Protein AF-0000000080186147 (afdb_homodimer)

Secondary structure (DSSP, 8-state):
--HHHHHHHHHHHHHHHHHHHHHHHHH-HHHHHHHHT--HHHHHHHHH--HHHHHHHH--SS-SEEE-S-SHHHHHHHHHHHHHHHHHHHHHHHHHHHS------/--HHHHHHHHHHHHHHHHHHHHHHHHH-HHHHHHHHT--HHHHHHHHH--HHHHHHHH--SS-SEEE---SHHHHHHHHHHHHHHHHHHHHHHHHHHHS------

Organism: NCBI:txid1233

Sequence (210 aa):
MKSNELATEIKELNLTYLMLAQQMVMADKDTAIFRLGISKDVADVLEVLTPGQILKLSNSNMMLCRIRFDDNLVFGLLVNYSKGKAMVQSHAAILMAGQPAEEISMKSNELATEIKELNLTYLMLAQQMVMADKDTAIFRLGISKDVADVLEVLTPGQILKLSNSNMMLCRIRFDDNLVFGLLVNYSKGKAMVQSHAAILMAGQPAEEIS

Structure (mmCIF, N/CA/C/O backbone):
data_AF-0000000080186147-model_v1
#
loop_
_entity.id
_entity.type
_entity.pdbx_description
1 polymer 'Flagellar transcriptional regulator FlhD'
#
loop_
_atom_site.group_PDB
_atom_site.id
_atom_site.type_symbol
_atom_site.label_atom_id
_atom_site.label_alt_id
_atom_site.label_comp_id
_atom_site.label_asym_id
_atom_site.label_entity_id
_atom_site.label_seq_id
_atom_site.pdbx_PDB_ins_code
_atom_site.Cartn_x
_atom_site.Cartn_y
_atom_site.Cartn_z
_atom_site.occupancy
_atom_site.B_iso_or_equiv
_atom_site.auth_seq_id
_atom_site.auth_comp_id
_atom_site.auth_asym_id
_atom_site.auth_atom_id
_atom_site.pdbx_PDB_model_num
ATOM 1 N N . MET A 1 1 ? -15.234 15.961 -3.049 1 41.91 1 MET A N 1
ATOM 2 C CA . MET A 1 1 ? -14.945 14.57 -3.387 1 41.91 1 MET A CA 1
ATOM 3 C C . MET A 1 1 ? -15.922 13.633 -2.697 1 41.91 1 MET A C 1
ATOM 5 O O . MET A 1 1 ? -16.078 13.672 -1.475 1 41.91 1 MET A O 1
ATOM 9 N N . LYS A 1 2 ? -17.094 13.188 -3.273 1 59.97 2 LYS A N 1
ATOM 10 C CA . LYS A 1 2 ? -18.156 12.359 -2.703 1 59.97 2 LYS A CA 1
ATOM 11 C C . LYS A 1 2 ? -17.641 10.961 -2.375 1 59.97 2 LYS A C 1
ATOM 13 O O . LYS A 1 2 ? -16.641 10.508 -2.947 1 59.97 2 LYS A O 1
ATOM 18 N N . SER A 1 3 ? -18 10.328 -1.308 1 62.34 3 SER A N 1
ATOM 19 C CA . SER A 1 3 ? -17.688 9.008 -0.774 1 62.34 3 SER A CA 1
ATOM 20 C C . SER A 1 3 ? -17.547 7.984 -1.892 1 62.34 3 SER A C 1
ATOM 22 O O . SER A 1 3 ? -16.625 7.16 -1.865 1 62.34 3 SER A O 1
ATOM 24 N N . ASN A 1 4 ? -18.344 8.109 -2.873 1 72.38 4 ASN A N 1
ATOM 25 C CA . ASN A 1 4 ? -18.328 7.141 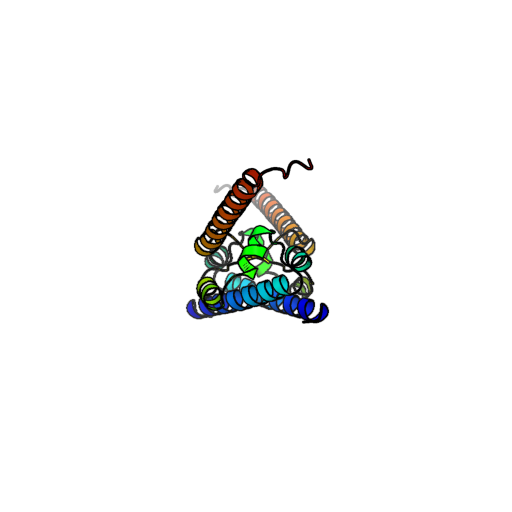-3.963 1 72.38 4 ASN A CA 1
ATOM 26 C C . ASN A 1 4 ? -17.109 7.32 -4.859 1 72.38 4 ASN A C 1
ATOM 28 O O . ASN A 1 4 ? -16.578 6.348 -5.402 1 72.38 4 ASN A O 1
ATOM 32 N N . GLU A 1 5 ? -16.75 8.484 -4.906 1 83.94 5 GLU A N 1
ATOM 33 C CA . GLU A 1 5 ? -15.586 8.766 -5.746 1 83.94 5 GLU A CA 1
ATOM 34 C C . GLU A 1 5 ? -14.305 8.219 -5.117 1 83.94 5 GLU A C 1
ATOM 36 O O . GLU A 1 5 ? -13.453 7.664 -5.816 1 83.94 5 GLU A O 1
ATOM 41 N N . LEU A 1 6 ? -14.297 8.234 -3.854 1 86.62 6 LEU A N 1
ATOM 42 C CA . LEU A 1 6 ? -13.125 7.75 -3.143 1 86.62 6 LEU A CA 1
ATOM 43 C C . LEU A 1 6 ? -13.023 6.23 -3.227 1 86.62 6 LEU A C 1
ATOM 45 O O . LEU A 1 6 ? -11.93 5.684 -3.396 1 86.62 6 LEU A O 1
ATOM 49 N N . ALA A 1 7 ? -14.227 5.684 -3.148 1 88.62 7 ALA A N 1
ATOM 50 C CA . ALA A 1 7 ? -14.258 4.227 -3.258 1 88.62 7 ALA A CA 1
ATOM 51 C C . ALA A 1 7 ? -13.734 3.766 -4.617 1 88.62 7 ALA A C 1
ATOM 53 O O . ALA A 1 7 ? -12.984 2.793 -4.703 1 88.62 7 ALA A O 1
ATOM 54 N N . THR A 1 8 ? -14.133 4.484 -5.605 1 93.69 8 THR A N 1
ATOM 55 C CA . THR A 1 8 ? -13.703 4.148 -6.957 1 93.69 8 THR A CA 1
ATOM 56 C C . THR A 1 8 ? -12.203 4.359 -7.121 1 93.69 8 THR A C 1
ATOM 58 O O . THR A 1 8 ? -11.523 3.562 -7.773 1 93.69 8 THR A O 1
ATOM 61 N N . GLU A 1 9 ? -11.727 5.391 -6.559 1 95.25 9 GLU A N 1
ATOM 62 C CA . GLU A 1 9 ? -10.297 5.676 -6.633 1 95.25 9 GLU A CA 1
ATOM 63 C C . GLU A 1 9 ? -9.484 4.605 -5.91 1 95.25 9 GLU A C 1
ATOM 65 O O . GLU A 1 9 ? -8.406 4.223 -6.371 1 95.25 9 GLU A O 1
ATOM 70 N N . ILE A 1 10 ? -10.031 4.121 -4.844 1 95.5 10 ILE A N 1
ATOM 71 C CA . ILE A 1 10 ? -9.359 3.064 -4.094 1 95.5 10 ILE A CA 1
ATOM 72 C C . ILE A 1 10 ? -9.32 1.786 -4.93 1 95.5 10 ILE A C 1
ATOM 74 O O . ILE A 1 10 ? -8.281 1.136 -5.031 1 95.5 10 ILE A O 1
ATOM 78 N N . LYS A 1 11 ? -10.422 1.534 -5.535 1 95 11 LYS A N 1
ATOM 79 C CA . LYS A 1 11 ? -10.508 0.343 -6.375 1 95 11 LYS A CA 1
ATOM 80 C C . LYS A 1 11 ? -9.5 0.397 -7.512 1 95 11 LYS A C 1
ATOM 82 O O . LYS A 1 11 ? -8.859 -0.608 -7.828 1 95 11 LYS A O 1
ATOM 87 N N . GLU A 1 12 ? -9.398 1.518 -8.109 1 96.5 12 GLU A N 1
ATOM 88 C CA . GLU A 1 12 ? -8.461 1.707 -9.219 1 96.5 12 GLU A CA 1
ATOM 89 C C . GLU A 1 12 ? -7.016 1.586 -8.742 1 96.5 12 GLU A C 1
ATOM 91 O O . GLU A 1 12 ? -6.176 1.002 -9.438 1 96.5 12 GLU A O 1
ATOM 96 N N . LEU A 1 13 ? -6.797 2.141 -7.637 1 96.19 13 LEU A N 1
ATOM 97 C CA . LEU A 1 13 ? -5.461 2.047 -7.059 1 96.19 13 LEU A CA 1
ATOM 98 C C . LEU A 1 13 ? -5.129 0.605 -6.688 1 96.19 13 LEU A C 1
ATOM 100 O O . LEU A 1 13 ? -4.016 0.137 -6.938 1 96.19 13 LEU A O 1
ATOM 104 N N . ASN A 1 14 ? -6.086 -0.06 -6.078 1 94.62 14 ASN A N 1
ATOM 105 C CA . ASN A 1 14 ? -5.914 -1.475 -5.766 1 94.62 14 ASN A CA 1
ATOM 106 C C . ASN A 1 14 ? -5.574 -2.285 -7.012 1 94.62 14 ASN A C 1
ATOM 108 O O . ASN A 1 14 ? -4.66 -3.113 -6.988 1 94.62 14 ASN A O 1
ATOM 112 N N . LEU A 1 15 ? -6.281 -2.008 -8.07 1 96.06 15 LEU A N 1
ATOM 113 C CA . LEU A 1 15 ? -6.074 -2.729 -9.32 1 96.06 15 LEU A CA 1
ATOM 114 C C . LEU A 1 15 ? -4.68 -2.463 -9.875 1 96.06 15 LEU A C 1
ATOM 116 O O . LEU A 1 15 ? -3.959 -3.4 -10.234 1 96.06 15 LEU A O 1
ATOM 120 N N . THR A 1 16 ? -4.309 -1.218 -9.953 1 96.62 16 THR A N 1
ATOM 121 C CA . THR A 1 16 ? -3 -0.832 -10.469 1 96.62 16 THR A CA 1
ATOM 122 C C . THR A 1 16 ? -1.882 -1.47 -9.648 1 96.62 16 THR A C 1
ATOM 124 O O . THR A 1 16 ? -0.882 -1.928 -10.203 1 96.62 16 THR A O 1
ATOM 127 N N . TYR A 1 17 ? -2.045 -1.499 -8.359 1 95.56 17 TYR A N 1
ATOM 128 C CA . TYR A 1 17 ? -1.051 -2.092 -7.477 1 95.56 17 TYR A CA 1
ATOM 129 C C . TYR A 1 17 ? -0.894 -3.582 -7.75 1 95.56 17 TYR A C 1
ATOM 131 O O . TYR A 1 17 ? 0.226 -4.078 -7.898 1 95.56 17 TYR A O 1
ATOM 139 N N . LEU A 1 18 ? -2.023 -4.254 -7.812 1 95.62 18 LEU A N 1
ATOM 140 C CA . LEU A 1 18 ? -1.993 -5.699 -8 1 95.62 18 LEU A CA 1
ATOM 141 C C . LEU A 1 18 ? -1.39 -6.059 -9.359 1 95.62 18 LEU A C 1
ATOM 143 O O . LEU A 1 18 ? -0.61 -7.008 -9.461 1 95.62 18 LEU A O 1
ATOM 147 N N . MET A 1 19 ? -1.709 -5.305 -10.367 1 96.56 19 MET A N 1
ATOM 148 C CA . MET A 1 19 ? -1.167 -5.547 -11.703 1 96.56 19 MET A CA 1
ATOM 149 C C . MET A 1 19 ? 0.342 -5.32 -11.727 1 96.56 19 MET A C 1
ATOM 151 O O . MET A 1 19 ? 1.086 -6.137 -12.281 1 96.56 19 MET A O 1
ATOM 155 N N . LEU A 1 20 ? 0.748 -4.316 -11.156 1 96.44 20 LEU A N 1
ATOM 156 C CA . LEU A 1 20 ? 2.174 -4.016 -11.094 1 96.44 20 LEU A CA 1
ATOM 157 C C . LEU A 1 20 ? 2.922 -5.078 -10.305 1 96.44 20 LEU A C 1
ATOM 159 O O . LEU A 1 20 ? 3.982 -5.547 -10.727 1 96.44 20 LEU A O 1
ATOM 163 N N . ALA A 1 21 ? 2.348 -5.379 -9.148 1 96.12 21 ALA A N 1
ATOM 164 C CA . ALA A 1 21 ? 2.98 -6.371 -8.281 1 96.12 21 ALA A CA 1
ATOM 165 C C . ALA A 1 21 ? 3.15 -7.703 -9.008 1 96.12 21 ALA A C 1
ATOM 167 O O . ALA A 1 21 ? 4.215 -8.32 -8.938 1 96.12 21 ALA A O 1
ATOM 168 N N . GLN A 1 22 ? 2.098 -8.039 -9.625 1 96.19 22 GLN A N 1
ATOM 169 C CA . GLN A 1 22 ? 2.182 -9.297 -10.359 1 96.19 22 GLN A CA 1
ATOM 170 C C . GLN A 1 22 ? 3.23 -9.219 -11.469 1 96.19 22 GLN A C 1
ATOM 172 O O . GLN A 1 22 ? 4.016 -10.148 -11.656 1 96.19 22 GLN A O 1
ATOM 177 N N . GLN A 1 23 ? 3.182 -8.188 -12.203 1 96.12 23 GLN A N 1
ATOM 178 C CA . GLN A 1 23 ? 4.168 -7.988 -13.266 1 96.12 23 GLN A CA 1
ATOM 179 C C . GLN A 1 23 ? 5.59 -8.07 -12.711 1 96.12 23 GLN A C 1
ATOM 181 O O . GLN A 1 23 ? 6.469 -8.664 -13.328 1 96.12 23 GLN A O 1
ATOM 186 N N . MET A 1 24 ? 5.777 -7.48 -11.625 1 95.94 24 MET A N 1
ATOM 187 C CA . MET A 1 24 ? 7.098 -7.473 -11 1 95.94 24 MET A CA 1
ATOM 188 C C . MET A 1 24 ? 7.508 -8.883 -10.578 1 95.94 24 MET A C 1
ATOM 190 O O . MET A 1 24 ? 8.656 -9.281 -10.773 1 95.94 24 MET A O 1
ATOM 194 N N . VAL A 1 25 ? 6.551 -9.539 -10.008 1 96.69 25 VAL A N 1
ATOM 195 C CA . VAL A 1 25 ? 6.82 -10.898 -9.539 1 96.69 25 VAL A CA 1
ATOM 196 C C . VAL A 1 25 ? 7.145 -11.797 -10.727 1 96.69 25 VAL A C 1
ATOM 198 O O . VAL A 1 25 ? 8.07 -12.609 -10.664 1 96.69 25 VAL A O 1
ATOM 201 N N . MET A 1 26 ? 6.441 -11.641 -11.781 1 95.62 26 MET A N 1
ATOM 202 C CA . MET A 1 26 ? 6.645 -12.453 -12.977 1 95.62 26 MET A CA 1
ATOM 203 C C . MET A 1 26 ? 7.988 -12.133 -13.633 1 95.62 26 MET A C 1
ATOM 205 O O . MET A 1 26 ? 8.625 -13.016 -14.203 1 95.62 26 MET A O 1
ATOM 209 N N . ALA A 1 27 ? 8.367 -10.945 -13.539 1 95.19 27 ALA A N 1
ATOM 210 C CA . ALA A 1 27 ? 9.625 -10.523 -14.164 1 95.19 27 ALA A CA 1
ATOM 211 C C . ALA A 1 27 ? 10.82 -10.969 -13.336 1 95.19 27 ALA A C 1
ATOM 213 O O . ALA A 1 27 ? 11.781 -11.523 -13.867 1 95.19 27 ALA A O 1
ATOM 214 N N . ASP A 1 28 ? 10.805 -10.688 -12.109 1 96.19 28 ASP A N 1
ATOM 215 C CA . ASP A 1 28 ? 11.859 -11.031 -11.156 1 96.19 28 ASP A CA 1
ATOM 216 C C . ASP A 1 28 ? 11.312 -11.125 -9.734 1 96.19 28 ASP A C 1
ATOM 218 O O . ASP A 1 28 ? 11.242 -10.125 -9.023 1 96.19 28 ASP A O 1
ATOM 222 N N . LYS A 1 29 ? 11.102 -12.258 -9.336 1 96.38 29 LYS A N 1
ATOM 223 C CA . LYS A 1 29 ? 10.406 -12.516 -8.07 1 96.38 29 LYS A CA 1
ATOM 224 C C . LYS A 1 29 ? 11.203 -11.977 -6.887 1 96.38 29 LYS A C 1
ATOM 226 O O . LYS A 1 29 ? 10.641 -11.352 -5.984 1 96.38 29 LYS A O 1
ATOM 231 N N . ASP A 1 30 ? 12.5 -12.195 -6.906 1 96.38 30 ASP A N 1
ATOM 232 C CA . ASP A 1 30 ? 13.336 -11.75 -5.797 1 96.38 30 ASP A CA 1
ATOM 233 C C . ASP A 1 30 ? 13.328 -10.227 -5.676 1 96.38 30 ASP A C 1
ATOM 235 O O . ASP A 1 30 ? 13.195 -9.688 -4.574 1 96.38 30 ASP A O 1
ATOM 239 N N . THR A 1 31 ? 13.375 -9.594 -6.746 1 94.75 31 THR A N 1
ATOM 240 C CA . THR A 1 31 ? 13.344 -8.141 -6.758 1 94.75 31 THR A CA 1
ATOM 241 C C . THR A 1 31 ? 11.977 -7.629 -6.316 1 94.75 31 THR A C 1
ATOM 243 O O . THR A 1 31 ? 11.883 -6.641 -5.586 1 94.75 31 THR A O 1
ATOM 246 N N . ALA A 1 32 ? 10.977 -8.305 -6.773 1 95.94 32 ALA A N 1
ATOM 247 C CA . ALA A 1 32 ? 9.625 -7.914 -6.395 1 95.94 32 ALA A CA 1
ATOM 248 C C . ALA A 1 32 ? 9.422 -8.008 -4.883 1 95.94 32 ALA A C 1
ATOM 250 O O . ALA A 1 32 ? 8.883 -7.09 -4.266 1 95.94 32 ALA A O 1
ATOM 251 N N . ILE A 1 33 ? 9.914 -9.031 -4.293 1 95.44 33 ILE A N 1
ATOM 252 C CA . ILE A 1 33 ? 9.781 -9.273 -2.861 1 95.44 33 ILE A CA 1
ATOM 253 C C . ILE A 1 33 ? 10.469 -8.148 -2.088 1 95.44 33 ILE A C 1
ATOM 255 O O . ILE A 1 33 ? 9.914 -7.621 -1.121 1 95.44 33 ILE A O 1
ATOM 259 N N . PHE A 1 34 ? 11.547 -7.766 -2.535 1 93.06 34 PHE A N 1
ATOM 260 C CA . PHE A 1 34 ? 12.328 -6.73 -1.87 1 93.06 34 PHE A CA 1
ATOM 261 C C . PHE A 1 34 ? 11.688 -5.363 -2.055 1 93.06 34 PHE A C 1
ATOM 263 O O . PHE A 1 34 ? 11.477 -4.633 -1.084 1 93.06 34 PHE A O 1
ATOM 270 N N . ARG A 1 35 ? 11.281 -4.98 -3.277 1 93.62 35 ARG A N 1
ATOM 271 C CA . ARG A 1 35 ? 10.797 -3.639 -3.58 1 93.62 35 ARG A CA 1
ATOM 272 C C . ARG A 1 35 ? 9.359 -3.455 -3.096 1 93.62 35 ARG A C 1
ATOM 274 O O . ARG A 1 35 ? 8.977 -2.359 -2.684 1 93.62 35 ARG A O 1
ATOM 281 N N . LEU A 1 36 ? 8.625 -4.508 -3.143 1 93.88 36 LEU A N 1
ATOM 282 C CA . LEU A 1 36 ? 7.23 -4.438 -2.713 1 93.88 36 LEU A CA 1
ATOM 283 C C . LEU A 1 36 ? 7.113 -4.684 -1.212 1 93.88 36 LEU A C 1
ATOM 285 O O . LEU A 1 36 ? 6.082 -4.375 -0.608 1 93.88 36 LEU A O 1
ATOM 289 N N . GLY A 1 37 ? 8.133 -5.281 -0.646 1 91.12 37 GLY A N 1
ATOM 290 C CA . GLY A 1 37 ? 8.109 -5.594 0.774 1 91.12 37 GLY A CA 1
ATOM 291 C C . GLY A 1 37 ? 7.176 -6.738 1.118 1 91.12 37 GLY A C 1
ATOM 292 O O . GLY A 1 37 ? 6.457 -6.684 2.119 1 91.12 37 GLY A O 1
ATOM 293 N N . ILE A 1 38 ? 7.059 -7.676 0.293 1 92.12 38 ILE A N 1
ATOM 294 C CA . ILE A 1 38 ? 6.133 -8.789 0.499 1 92.12 38 ILE A CA 1
ATOM 295 C C . ILE A 1 38 ? 6.918 -10.062 0.809 1 92.12 38 ILE A C 1
ATOM 297 O O . ILE A 1 38 ? 8.117 -10.133 0.544 1 92.12 38 ILE A O 1
ATOM 301 N N . SER A 1 39 ? 6.215 -10.953 1.361 1 90.44 39 SER A N 1
ATOM 302 C CA . SER A 1 39 ? 6.828 -12.25 1.65 1 90.44 39 SER A CA 1
ATOM 303 C C . SER A 1 39 ? 6.848 -13.141 0.415 1 90.44 39 SER A C 1
ATOM 305 O O . SER A 1 39 ? 6.176 -12.844 -0.579 1 90.44 39 SER A O 1
ATOM 307 N N . LYS A 1 40 ? 7.598 -14.273 0.543 1 92.88 40 LYS A N 1
ATOM 308 C CA . LYS A 1 40 ? 7.633 -15.25 -0.541 1 92.88 40 LYS A CA 1
ATOM 309 C C . LYS A 1 40 ? 6.254 -15.852 -0.782 1 92.88 40 LYS A C 1
ATOM 311 O O . LYS A 1 40 ? 5.863 -16.078 -1.928 1 92.88 40 LYS A O 1
ATOM 316 N N . ASP A 1 41 ? 5.52 -16.047 0.222 1 89.25 41 ASP A N 1
ATOM 317 C CA . ASP A 1 41 ? 4.184 -16.625 0.112 1 89.25 41 ASP A CA 1
ATOM 318 C C . ASP A 1 41 ? 3.244 -15.695 -0.653 1 89.25 41 ASP A C 1
ATOM 320 O O . ASP A 1 41 ? 2.475 -16.141 -1.504 1 89.25 41 ASP A O 1
ATOM 324 N N . VAL A 1 42 ? 3.371 -14.5 -0.366 1 92 42 VAL A N 1
ATOM 325 C CA . VAL A 1 42 ? 2.535 -13.516 -1.043 1 92 42 VAL A CA 1
ATOM 326 C C . VAL A 1 42 ? 2.93 -13.43 -2.516 1 92 42 VAL A C 1
ATOM 328 O O . VAL A 1 42 ? 2.066 -13.344 -3.393 1 92 42 VAL A O 1
ATOM 331 N N . ALA A 1 43 ? 4.195 -13.43 -2.725 1 94.44 43 ALA A N 1
ATOM 332 C CA . ALA A 1 43 ? 4.684 -13.391 -4.102 1 94.44 43 ALA A CA 1
ATOM 333 C C . ALA A 1 43 ? 4.176 -14.586 -4.898 1 94.44 43 ALA A C 1
ATOM 335 O O . ALA A 1 43 ? 3.787 -14.445 -6.059 1 94.44 43 ALA A O 1
ATOM 336 N N . ASP A 1 44 ? 4.18 -15.75 -4.262 1 93.44 44 ASP A N 1
ATOM 337 C CA . ASP A 1 44 ? 3.703 -16.969 -4.914 1 93.44 44 ASP A CA 1
ATOM 338 C C . ASP A 1 44 ? 2.225 -16.844 -5.277 1 93.44 44 ASP A C 1
ATOM 340 O O . ASP A 1 44 ? 1.809 -17.281 -6.352 1 93.44 44 ASP A O 1
ATOM 344 N N . VAL A 1 45 ? 1.5 -16.297 -4.434 1 92.12 45 VAL A N 1
ATOM 345 C CA . VAL A 1 45 ? 0.072 -16.109 -4.668 1 92.12 45 VAL A CA 1
ATOM 346 C C . VAL A 1 45 ? -0.139 -15.117 -5.812 1 92.12 45 VAL A C 1
ATOM 348 O O . VAL A 1 45 ? -0.926 -15.375 -6.727 1 92.12 45 VAL A O 1
ATOM 351 N N . LEU A 1 46 ? 0.544 -14.016 -5.762 1 94.69 46 LEU A N 1
ATOM 352 C CA . LEU A 1 46 ? 0.418 -12.984 -6.789 1 94.69 46 LEU A CA 1
ATOM 353 C C . LEU A 1 46 ? 0.747 -13.547 -8.164 1 94.69 46 LEU A C 1
ATOM 355 O O . LEU A 1 46 ? 0.14 -13.148 -9.164 1 94.69 46 LEU A O 1
ATOM 359 N N . GLU A 1 47 ? 1.667 -14.344 -8.18 1 95.25 47 GLU A N 1
ATOM 360 C CA . GLU A 1 47 ? 2.158 -14.922 -9.43 1 95.25 47 GLU A CA 1
ATOM 361 C C . GLU A 1 47 ? 1.062 -15.703 -10.141 1 95.25 47 GLU A C 1
ATOM 363 O O . GLU A 1 47 ? 1.028 -15.75 -11.375 1 95.25 47 GLU A O 1
ATOM 368 N N . VAL A 1 48 ? 0.188 -16.219 -9.398 1 92.62 48 VAL A N 1
ATOM 369 C CA . VAL A 1 48 ? -0.732 -17.188 -9.992 1 92.62 48 VAL A CA 1
ATOM 370 C C . VAL A 1 48 ? -2.137 -16.594 -10.062 1 92.62 48 VAL A C 1
ATOM 372 O O . VAL A 1 48 ? -3.07 -17.234 -10.539 1 92.62 48 VAL A O 1
ATOM 375 N N . LEU A 1 49 ? -2.338 -15.438 -9.602 1 92.69 49 LEU A N 1
ATOM 376 C CA . LEU A 1 49 ? -3.648 -14.805 -9.672 1 92.69 49 LEU A CA 1
ATOM 377 C C . LEU A 1 49 ? -4.086 -14.617 -11.117 1 92.69 49 LEU A C 1
ATOM 379 O O . LEU A 1 49 ? -3.289 -14.188 -11.961 1 92.69 49 LEU A O 1
ATOM 383 N N . THR A 1 50 ? -5.301 -14.93 -11.391 1 93.31 50 THR A N 1
ATOM 384 C CA . THR A 1 50 ? -5.883 -14.648 -12.703 1 93.31 50 THR A CA 1
ATOM 385 C C . THR A 1 50 ? -6.363 -13.203 -12.773 1 93.31 50 THR A C 1
ATOM 387 O O . THR A 1 50 ? -6.555 -12.547 -11.742 1 93.31 50 THR A O 1
ATOM 390 N N . PRO A 1 51 ? -6.555 -12.688 -13.938 1 94.44 51 PRO A N 1
ATOM 391 C CA . PRO A 1 51 ? -7.109 -11.336 -14.07 1 94.44 51 PRO A CA 1
ATOM 392 C C . PRO A 1 51 ? -8.445 -11.18 -13.359 1 94.44 51 PRO A C 1
ATOM 394 O O . PRO A 1 51 ? -8.711 -10.141 -12.75 1 94.44 51 PRO A O 1
ATOM 397 N N . GLY A 1 52 ? -9.25 -12.227 -13.422 1 92.5 52 GLY A N 1
ATOM 398 C CA . GLY A 1 52 ? -10.508 -12.188 -12.695 1 92.5 52 GLY A CA 1
ATOM 399 C C . GLY A 1 52 ? -10.336 -12.086 -11.195 1 92.5 52 GLY A C 1
ATOM 400 O O . GLY A 1 52 ? -11.07 -11.352 -10.531 1 92.5 52 GLY A O 1
ATOM 401 N N . GLN A 1 53 ? -9.383 -12.812 -10.617 1 91.19 53 GLN A N 1
ATOM 402 C CA . GLN A 1 53 ? -9.102 -12.742 -9.188 1 91.19 53 GLN A CA 1
ATOM 403 C C . GLN A 1 53 ? -8.555 -11.375 -8.797 1 91.19 53 GLN A C 1
ATOM 405 O O . GLN A 1 53 ? -8.891 -10.844 -7.734 1 91.19 53 GLN A O 1
ATOM 410 N N . ILE A 1 54 ? -7.719 -10.805 -9.68 1 94.69 54 ILE A N 1
ATOM 411 C CA . ILE A 1 54 ? -7.168 -9.469 -9.445 1 94.69 54 ILE A CA 1
ATOM 412 C C . ILE A 1 54 ? -8.297 -8.445 -9.414 1 94.69 54 ILE A C 1
ATOM 414 O O . ILE A 1 54 ? -8.344 -7.59 -8.523 1 94.69 54 ILE A O 1
ATOM 418 N N . LEU A 1 55 ? -9.188 -8.547 -10.328 1 94.94 55 LEU A N 1
ATOM 419 C CA . LEU A 1 55 ? -10.328 -7.637 -10.383 1 94.94 55 LEU A CA 1
ATOM 420 C C . LEU A 1 55 ? -11.203 -7.789 -9.148 1 94.94 55 LEU A C 1
ATOM 422 O O . LEU A 1 55 ? -11.68 -6.797 -8.594 1 94.94 55 LEU A O 1
ATOM 426 N N . LYS A 1 56 ? -11.391 -8.977 -8.789 1 92.44 56 LYS A N 1
ATOM 427 C CA . LYS A 1 56 ? -12.203 -9.25 -7.609 1 92.44 56 LYS A CA 1
ATOM 428 C C . LYS A 1 56 ? -11.578 -8.656 -6.352 1 92.44 56 LYS A C 1
ATOM 430 O O . LYS A 1 56 ? -12.258 -8.031 -5.543 1 92.44 56 LYS A O 1
ATOM 435 N N . LEU A 1 57 ? -10.312 -8.898 -6.219 1 91.25 57 LEU A N 1
ATOM 436 C CA . LEU A 1 57 ? -9.586 -8.391 -5.059 1 91.25 57 LEU A CA 1
ATOM 437 C C . LEU A 1 57 ? -9.57 -6.867 -5.047 1 91.25 57 LEU A C 1
ATOM 439 O O . LEU A 1 57 ? -9.625 -6.25 -3.98 1 91.25 57 LEU A O 1
ATOM 443 N N . SER A 1 58 ? -9.445 -6.281 -6.27 1 93.75 58 SER A N 1
ATOM 444 C CA . SER A 1 58 ? -9.336 -4.828 -6.379 1 93.75 58 SER A CA 1
ATOM 445 C C . SER A 1 58 ? -10.664 -4.148 -6.059 1 93.75 58 SER A C 1
ATOM 447 O O . SER A 1 58 ? -10.695 -2.957 -5.734 1 93.75 58 SER A O 1
ATOM 449 N N . ASN A 1 59 ? -11.727 -4.926 -6.211 1 92.19 59 ASN A N 1
ATOM 450 C CA . ASN A 1 59 ? -13.062 -4.379 -5.98 1 92.19 59 ASN A CA 1
ATOM 451 C C . ASN A 1 59 ? -13.367 -4.258 -4.492 1 92.19 59 ASN A C 1
ATOM 453 O O . ASN A 1 59 ? -14.289 -4.902 -3.99 1 92.19 59 ASN A O 1
ATOM 457 N N . SER A 1 60 ? -12.633 -3.471 -3.822 1 89.81 60 SER A N 1
ATOM 458 C CA . SER A 1 60 ? -12.781 -3.191 -2.398 1 89.81 60 SER A CA 1
ATOM 459 C C . SER A 1 60 ? -12.773 -1.692 -2.123 1 89.81 60 SER A C 1
ATOM 461 O O . SER A 1 60 ? -12.023 -0.945 -2.752 1 89.81 60 SER A O 1
ATOM 463 N N . ASN A 1 61 ? -13.594 -1.36 -1.15 1 89.94 61 ASN A N 1
ATOM 464 C CA . ASN A 1 61 ? -13.594 0.035 -0.727 1 89.94 61 ASN A CA 1
ATOM 465 C C . ASN A 1 61 ? -12.523 0.299 0.329 1 89.94 61 ASN A C 1
ATOM 467 O O . ASN A 1 61 ? -12.43 1.406 0.862 1 89.94 61 ASN A O 1
ATOM 471 N N . MET A 1 62 ? -11.805 -0.732 0.623 1 90.56 62 MET A N 1
ATOM 472 C CA . MET A 1 62 ? -10.672 -0.64 1.538 1 90.56 62 MET A CA 1
ATOM 473 C C . MET A 1 62 ? -9.352 -0.826 0.792 1 90.56 62 MET A C 1
ATOM 475 O O . MET A 1 62 ? -9.258 -1.651 -0.117 1 90.56 62 MET A O 1
ATOM 479 N N . MET A 1 63 ? -8.43 0.002 1.149 1 93.38 63 MET A N 1
ATOM 480 C CA . MET A 1 63 ? -7.113 -0.147 0.547 1 93.38 63 MET A CA 1
ATOM 481 C C . MET A 1 63 ? -6.492 -1.489 0.92 1 93.38 63 MET A C 1
ATOM 483 O O . MET A 1 63 ? -6.551 -1.905 2.078 1 93.38 63 MET A O 1
ATOM 487 N N . LEU A 1 64 ? -5.887 -2.117 -0.107 1 90.75 64 LEU A N 1
ATOM 488 C CA . LEU A 1 64 ? -5.305 -3.438 0.112 1 90.75 64 LEU A CA 1
ATOM 489 C C . LEU A 1 64 ? -3.902 -3.318 0.705 1 90.75 64 LEU A C 1
ATOM 491 O O . LEU A 1 64 ? -3.369 -4.293 1.243 1 90.75 64 LEU A O 1
ATOM 495 N N . CYS A 1 65 ? -3.299 -2.197 0.532 1 90.69 65 CYS A N 1
ATOM 496 C CA . CYS A 1 65 ? -1.939 -1.988 1.017 1 90.69 65 CYS A CA 1
ATOM 497 C C . CYS A 1 65 ? -1.891 -0.852 2.029 1 90.69 65 CYS A C 1
ATOM 499 O O . CYS A 1 65 ? -2.756 0.027 2.025 1 90.69 65 CYS A O 1
ATOM 501 N N . ARG A 1 66 ? -0.943 -1.013 2.902 1 88.25 66 ARG A N 1
ATOM 502 C CA . ARG A 1 66 ? -0.766 0.01 3.93 1 88.25 66 ARG A CA 1
ATOM 503 C C . ARG A 1 66 ? 0.669 0.523 3.947 1 88.25 66 ARG A C 1
ATOM 505 O O . ARG A 1 66 ? 1.6 -0.204 3.594 1 88.25 66 ARG A O 1
ATOM 512 N N . ILE A 1 67 ? 0.718 1.75 4.355 1 88.25 67 ILE A N 1
ATOM 513 C CA . ILE A 1 67 ? 2.021 2.406 4.395 1 88.25 67 ILE A CA 1
ATOM 514 C C . ILE A 1 67 ? 2.969 1.617 5.297 1 88.25 67 ILE A C 1
ATOM 516 O O . ILE A 1 67 ? 2.574 1.154 6.367 1 88.25 67 ILE A O 1
ATOM 520 N N . ARG A 1 68 ? 4.203 1.432 4.711 1 79.81 68 ARG A N 1
ATOM 521 C CA . ARG A 1 68 ? 5.23 0.747 5.488 1 79.81 68 ARG A CA 1
ATOM 522 C C . ARG A 1 68 ? 6.23 1.741 6.07 1 79.81 68 ARG A C 1
ATOM 524 O O . ARG A 1 68 ? 6.559 2.744 5.434 1 79.81 68 ARG A O 1
ATOM 531 N N . PHE A 1 69 ? 6.566 1.658 7.25 1 71.25 69 PHE A N 1
ATOM 532 C CA . PHE A 1 69 ? 7.504 2.564 7.906 1 71.25 69 PHE A CA 1
ATOM 533 C C . PHE A 1 69 ? 8.922 2.004 7.871 1 71.25 69 PHE A C 1
ATOM 535 O O . PHE A 1 69 ? 9.812 2.523 8.539 1 71.25 69 PHE A O 1
ATOM 542 N N . ASP A 1 70 ? 9.031 1.149 7.117 1 65.44 70 ASP A N 1
ATOM 543 C CA . ASP A 1 70 ? 10.375 0.574 7.062 1 65.44 70 ASP A CA 1
ATOM 544 C C . ASP A 1 70 ? 11.336 1.49 6.312 1 65.44 70 ASP A C 1
ATOM 546 O O . ASP A 1 70 ? 12.555 1.409 6.496 1 65.44 70 ASP A O 1
ATOM 550 N N . ASP A 1 71 ? 10.711 2.27 5.543 1 62.59 71 ASP A N 1
ATOM 551 C CA . ASP A 1 71 ? 11.531 3.238 4.828 1 62.59 71 ASP A CA 1
ATOM 552 C C . ASP A 1 71 ? 11.875 4.434 5.715 1 62.59 71 ASP A C 1
ATOM 554 O O . ASP A 1 71 ? 11 4.969 6.402 1 62.59 71 ASP A O 1
ATOM 558 N N . ASN A 1 72 ? 13.047 4.672 5.641 1 66.31 72 ASN A N 1
ATOM 559 C CA . ASN A 1 72 ? 13.625 5.695 6.508 1 66.31 72 ASN A CA 1
ATOM 560 C C . ASN A 1 72 ? 12.922 7.039 6.332 1 66.31 72 ASN A C 1
ATOM 562 O O . ASN A 1 72 ? 12.695 7.754 7.309 1 66.31 72 ASN A O 1
ATOM 566 N N . LEU A 1 73 ? 12.578 7.262 5.195 1 70.88 73 LEU A N 1
ATOM 567 C CA . LEU A 1 73 ? 12.016 8.586 4.965 1 70.88 73 LEU A CA 1
ATOM 568 C C . LEU A 1 73 ? 10.648 8.727 5.637 1 70.88 73 LEU A C 1
ATOM 570 O O . LEU A 1 73 ? 10.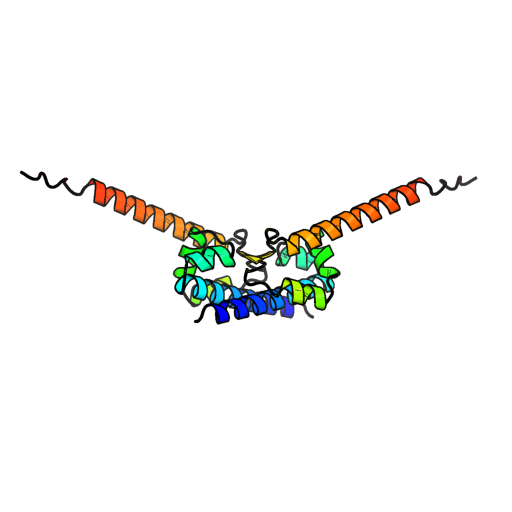391 9.703 6.34 1 70.88 73 LEU A O 1
ATOM 574 N N . VAL A 1 74 ? 9.844 7.797 5.438 1 75.31 74 VAL A N 1
ATOM 575 C CA . VAL A 1 74 ? 8.516 7.824 6.051 1 75.31 74 VAL A CA 1
ATOM 576 C C . VAL A 1 74 ? 8.648 7.797 7.57 1 75.31 74 VAL A C 1
ATOM 578 O O . VAL A 1 74 ? 7.953 8.531 8.273 1 75.31 74 VAL A O 1
ATOM 581 N N . PHE A 1 75 ? 9.57 7.055 7.945 1 75.81 75 PHE A N 1
ATOM 582 C CA . PHE A 1 75 ? 9.812 6.949 9.375 1 75.81 75 PHE A CA 1
ATOM 583 C C . PHE A 1 75 ? 10.281 8.281 9.945 1 75.81 75 PHE A C 1
ATOM 585 O O . PHE A 1 75 ? 9.82 8.711 11.008 1 75.81 75 PHE A O 1
ATOM 592 N N . GLY A 1 76 ? 11.102 8.82 9.242 1 81.06 76 GLY A N 1
ATOM 593 C CA . GLY A 1 76 ? 11.602 10.117 9.68 1 81.06 76 GLY A CA 1
ATOM 594 C C . GLY A 1 76 ? 10.508 11.164 9.797 1 81.06 76 GLY A C 1
ATOM 595 O O . GLY A 1 76 ? 10.469 11.914 10.773 1 81.06 76 GLY A O 1
ATOM 596 N N . LEU A 1 77 ? 9.68 11.195 8.859 1 80.69 77 LEU A N 1
ATOM 597 C CA . LEU A 1 77 ? 8.578 12.148 8.891 1 80.69 77 LEU A CA 1
ATOM 598 C C . LEU A 1 77 ? 7.645 11.867 10.062 1 80.69 77 LEU A C 1
ATOM 600 O O . LEU A 1 77 ? 7.191 12.797 10.734 1 80.69 77 LEU A O 1
ATOM 604 N N . LEU A 1 78 ? 7.457 10.672 10.289 1 80 78 LEU A N 1
ATOM 605 C CA . LEU A 1 78 ? 6.59 10.266 11.391 1 80 78 LEU A CA 1
ATOM 606 C C . LEU A 1 78 ? 7.215 10.633 12.734 1 80 78 LEU A C 1
ATOM 608 O O . LEU A 1 78 ? 6.531 11.141 13.625 1 80 78 LEU A O 1
ATOM 612 N N . VAL A 1 79 ? 8.422 10.383 12.742 1 78.94 79 VAL A N 1
ATOM 613 C CA . VAL A 1 79 ? 9.156 10.656 13.977 1 78.94 79 VAL A CA 1
ATOM 614 C C . VAL A 1 79 ? 9.18 12.164 14.234 1 78.94 79 VAL A C 1
ATOM 616 O O . VAL A 1 79 ? 8.945 12.617 15.359 1 78.94 79 VAL A O 1
ATOM 619 N N . ASN A 1 80 ? 9.5 12.891 13.25 1 80.69 80 ASN A N 1
ATOM 620 C CA . ASN A 1 80 ? 9.547 14.344 13.391 1 80.69 80 ASN A CA 1
ATOM 621 C C . ASN A 1 80 ? 8.188 14.914 13.758 1 80.69 80 ASN A C 1
ATOM 623 O O . ASN A 1 80 ? 8.094 15.836 14.57 1 80.69 80 ASN A O 1
ATOM 627 N N . TYR A 1 81 ? 7.273 14.375 13.219 1 78.06 81 TYR A N 1
ATOM 628 C CA . TYR A 1 81 ? 5.918 14.812 13.523 1 78.06 81 TYR A CA 1
ATOM 629 C C . TYR A 1 81 ? 5.551 14.484 14.961 1 78.06 81 TYR A C 1
ATOM 631 O O . TYR A 1 81 ? 4.977 15.32 15.672 1 78.06 81 TYR A O 1
ATOM 639 N N . SER A 1 82 ? 5.801 13.297 15.289 1 76.75 82 SER A N 1
ATOM 640 C CA . SER A 1 82 ? 5.488 12.859 16.641 1 76.75 82 SER A CA 1
ATOM 641 C C . SER A 1 82 ? 6.23 13.703 17.688 1 76.75 82 SER A C 1
ATOM 643 O O . SER A 1 82 ? 5.676 14.031 18.734 1 76.75 82 SER A O 1
ATOM 645 N N . LYS A 1 83 ? 7.438 13.93 17.438 1 78.31 83 LYS A N 1
ATOM 646 C CA . LYS A 1 83 ? 8.227 14.766 18.328 1 78.31 83 LYS A CA 1
ATOM 647 C C . LYS A 1 83 ? 7.637 16.172 18.438 1 78.31 83 LYS A C 1
ATOM 649 O O . LYS A 1 83 ? 7.578 16.734 19.531 1 78.31 83 LYS A O 1
ATOM 654 N N . GLY A 1 84 ? 7.285 16.594 17.344 1 75.69 84 GLY A N 1
ATOM 655 C CA . GLY A 1 84 ? 6.664 17.906 17.375 1 75.69 84 GLY A CA 1
ATOM 656 C C . GLY A 1 84 ? 5.355 17.938 18.141 1 75.69 84 GLY A C 1
ATOM 657 O O . GLY A 1 84 ? 5.117 18.844 18.938 1 75.69 84 GLY A O 1
ATOM 658 N N . LYS A 1 85 ? 4.695 17 17.922 1 72.94 85 LYS A N 1
ATOM 659 C CA . LYS A 1 85 ? 3.432 16.906 18.641 1 72.94 85 LYS A CA 1
ATOM 660 C C . LYS A 1 85 ? 3.67 16.766 20.141 1 72.94 85 LYS A C 1
ATOM 662 O O . LYS A 1 85 ? 2.975 17.391 20.953 1 72.94 85 LYS A O 1
ATOM 667 N N . ALA A 1 86 ? 4.582 15.969 20.344 1 70.62 86 ALA A N 1
ATOM 668 C CA . ALA A 1 86 ? 4.918 15.766 21.75 1 70.62 86 ALA A CA 1
ATOM 669 C C . ALA A 1 86 ? 5.398 17.062 22.391 1 70.62 86 ALA A C 1
ATOM 671 O O . ALA A 1 86 ? 5.055 17.359 23.531 1 70.62 86 ALA A O 1
ATOM 672 N N . MET A 1 87 ? 6.141 17.719 21.625 1 70.94 87 MET A N 1
ATOM 673 C CA . MET A 1 87 ? 6.645 19 22.125 1 70.94 87 MET A CA 1
ATOM 674 C C . MET A 1 87 ? 5.512 20 22.297 1 70.94 87 MET A C 1
ATOM 676 O O . MET A 1 87 ? 5.438 20.703 23.297 1 70.94 87 MET A O 1
ATOM 680 N N . VAL A 1 88 ? 4.656 19.984 21.391 1 70.88 88 VAL A N 1
ATOM 681 C CA . VAL A 1 88 ? 3.521 20.906 21.438 1 70.88 88 VAL A CA 1
ATOM 682 C C . VAL A 1 88 ? 2.574 20.5 22.562 1 70.88 88 VAL A C 1
ATOM 684 O O . VAL A 1 88 ? 2.084 21.359 23.297 1 70.88 88 VAL A O 1
ATOM 687 N N . GLN A 1 89 ? 2.434 19.25 22.609 1 69.38 89 GLN A N 1
ATOM 688 C CA . GLN A 1 89 ? 1.579 18.766 23.688 1 69.38 89 GLN A CA 1
ATOM 689 C C . GLN A 1 89 ? 2.211 19.047 25.062 1 69.38 89 GLN A C 1
ATOM 691 O O . GLN A 1 89 ? 1.518 19.422 26 1 69.38 89 GLN A O 1
ATOM 696 N N . SER A 1 90 ? 3.451 18.781 25.094 1 70.75 90 SER A N 1
ATOM 697 C CA . SER A 1 90 ? 4.16 19.078 26.344 1 70.75 90 SER A CA 1
ATOM 698 C C . SER A 1 90 ? 4.125 20.562 26.656 1 70.75 90 SER A C 1
ATOM 700 O O . SER A 1 90 ? 3.908 20.953 27.812 1 70.75 90 SER A O 1
ATOM 702 N N . HIS A 1 91 ? 4.312 21.312 25.656 1 71.81 91 HIS A N 1
ATOM 703 C CA . HIS A 1 91 ? 4.25 22.766 25.828 1 71.81 91 HIS A CA 1
ATOM 704 C C . HIS A 1 91 ? 2.85 23.219 26.219 1 71.81 91 HIS A C 1
ATOM 706 O O . HIS A 1 91 ? 2.691 24.047 27.125 1 71.81 91 HIS A O 1
ATOM 712 N N . ALA A 1 92 ? 1.917 22.703 25.609 1 70.69 92 ALA A N 1
ATOM 713 C CA . ALA A 1 92 ? 0.531 23.031 25.922 1 70.69 92 ALA A CA 1
ATOM 714 C C . ALA A 1 92 ? 0.19 22.609 27.359 1 70.69 92 ALA A C 1
ATOM 716 O O . ALA A 1 92 ? -0.504 23.344 28.062 1 70.69 92 ALA A O 1
ATOM 717 N N . ALA A 1 93 ? 0.746 21.5 27.75 1 72.12 93 ALA A N 1
ATOM 718 C CA . ALA A 1 93 ? 0.529 21 29.094 1 72.12 93 ALA A CA 1
ATOM 719 C C . ALA A 1 93 ? 1.17 21.922 30.125 1 72.12 93 ALA A C 1
ATOM 721 O O . ALA A 1 93 ? 0.584 22.203 31.188 1 72.12 93 ALA A O 1
ATOM 722 N N . ILE A 1 94 ? 2.277 22.391 29.844 1 71.44 94 ILE A N 1
ATOM 723 C CA . ILE A 1 94 ? 2.99 23.312 30.734 1 71.44 94 ILE A CA 1
ATOM 724 C C . ILE A 1 94 ? 2.252 24.641 30.797 1 71.44 94 ILE A C 1
ATOM 726 O O . ILE A 1 94 ? 2.09 25.219 31.875 1 71.44 94 ILE A O 1
ATOM 730 N N . LEU A 1 95 ? 1.75 25.094 29.656 1 68.12 95 LEU A N 1
ATOM 731 C CA . LEU A 1 95 ? 0.997 26.344 29.594 1 68.12 95 LEU A CA 1
ATOM 732 C C . LEU A 1 95 ? -0.3 26.234 30.391 1 68.12 95 LEU A C 1
ATOM 734 O O . LEU A 1 95 ? -0.672 27.156 31.109 1 68.12 95 LEU A O 1
ATOM 738 N N . MET A 1 96 ? -0.863 25.141 30.203 1 69.88 96 MET A N 1
ATOM 739 C CA . MET A 1 96 ? -2.109 24.891 30.938 1 69.88 96 MET A CA 1
ATOM 740 C C . MET A 1 96 ? -1.852 24.75 32.438 1 69.88 96 MET A C 1
ATOM 742 O O . MET A 1 96 ? -2.666 25.188 33.25 1 69.88 96 MET A O 1
ATOM 746 N N . ALA A 1 97 ? -0.782 24.172 32.75 1 69 97 ALA A N 1
ATOM 747 C CA . ALA A 1 97 ? -0.42 24.016 34.156 1 69 97 ALA A CA 1
ATOM 748 C C . ALA A 1 97 ? -0.034 25.344 34.781 1 69 97 ALA A C 1
ATOM 750 O O . ALA A 1 97 ? -0.206 25.547 36 1 69 97 ALA A O 1
ATOM 751 N N . GLY A 1 98 ? 0.52 26.25 34.062 1 63.31 98 GLY A N 1
ATOM 752 C CA . GLY A 1 98 ? 0.919 27.547 34.531 1 63.31 98 GLY A CA 1
ATOM 753 C C . GLY A 1 98 ? -0.226 28.547 34.594 1 63.31 98 GLY A C 1
ATOM 754 O O . GLY A 1 98 ? -0.058 29.672 35.062 1 63.31 98 GLY A O 1
ATOM 755 N N . GLN A 1 99 ? -1.253 28.391 33.812 1 59.56 99 GLN A N 1
ATOM 756 C CA . GLN A 1 99 ? -2.391 29.297 33.875 1 59.56 99 GLN A CA 1
ATOM 757 C C . GLN A 1 99 ? -3.023 29.281 35.281 1 59.56 99 GLN A C 1
ATOM 759 O O . GLN A 1 99 ? -3.322 28.203 35.812 1 59.56 99 GLN A O 1
ATOM 764 N N . PRO A 1 100 ? -2.805 30.344 36.031 1 54.97 100 PRO A N 1
ATOM 765 C CA . PRO A 1 100 ? -3.355 30.484 37.375 1 54.97 100 PRO A CA 1
ATOM 766 C C . PRO A 1 100 ? -4.836 30.109 37.469 1 54.97 100 PRO A C 1
ATOM 768 O O . PRO A 1 100 ? -5.566 30.281 36.469 1 54.97 100 PRO A O 1
ATOM 771 N N . ALA A 1 101 ? -5.27 28.984 38.062 1 51.25 101 ALA A N 1
ATOM 772 C CA . ALA A 1 101 ? -6.664 28.797 38.469 1 51.25 101 ALA A CA 1
ATOM 773 C C . ALA A 1 101 ? -7.34 30.125 38.75 1 51.25 101 ALA A C 1
ATOM 775 O O . ALA A 1 101 ? -6.895 30.875 39.625 1 51.25 101 ALA A O 1
ATOM 776 N N . GLU A 1 102 ? -7.82 30.828 37.906 1 44.47 102 GLU A N 1
ATOM 777 C CA . GLU A 1 102 ? -8.633 31.953 38.344 1 44.47 102 GLU A CA 1
ATOM 778 C C . GLU A 1 102 ? -9.422 31.609 39.594 1 44.47 102 GLU A C 1
ATOM 780 O O . GLU A 1 102 ? -10.156 30.609 39.625 1 44.47 102 GLU A O 1
ATOM 785 N N . GLU A 1 103 ? -8.891 31.828 40.75 1 40.12 103 GLU A N 1
ATOM 786 C CA . GLU A 1 103 ? -9.68 31.938 41.969 1 40.12 103 GLU A CA 1
ATOM 787 C C . GLU A 1 103 ? -10.961 32.75 41.75 1 40.12 103 GLU A C 1
ATOM 789 O O . GLU A 1 103 ? -10.898 33.906 41.344 1 40.12 103 GLU A O 1
ATOM 794 N N . ILE A 1 104 ? -12.031 32.188 41.188 1 41.12 104 ILE A N 1
ATOM 795 C CA . ILE A 1 104 ? -13.312 32.812 41.469 1 41.12 104 ILE A CA 1
ATOM 796 C C . ILE A 1 104 ? -13.344 33.219 42.969 1 41.12 104 ILE A C 1
ATOM 798 O O . ILE A 1 104 ? -13.289 32.375 43.844 1 41.12 104 ILE A O 1
ATOM 802 N N . SER A 1 105 ? -12.578 34.312 43.312 1 30.2 105 SER A N 1
ATOM 803 C CA . SER A 1 105 ? -13.156 35.125 44.375 1 30.2 105 SER A CA 1
ATOM 804 C C . SER A 1 105 ? -14.523 35.656 43.969 1 30.2 105 SER A C 1
ATOM 806 O O . SER A 1 105 ? -14.758 35.969 42.812 1 30.2 105 SER A O 1
ATOM 808 N N . MET B 1 1 ? 9.852 -5.66 -19.734 1 41.47 1 MET B N 1
ATOM 809 C CA . MET B 1 1 ? 9.711 -4.551 -18.797 1 41.47 1 MET B CA 1
ATOM 810 C C . MET B 1 1 ? 11.047 -4.23 -18.125 1 41.47 1 MET B C 1
ATOM 812 O O . MET B 1 1 ? 11.68 -5.109 -17.547 1 41.47 1 MET B O 1
ATOM 816 N N . LYS B 1 2 ? 11.953 -3.301 -18.609 1 59.34 2 LYS B N 1
ATOM 817 C CA . LYS B 1 2 ? 13.281 -2.963 -18.125 1 59.34 2 LYS B CA 1
ATOM 818 C C . LYS B 1 2 ? 13.219 -2.395 -16.703 1 59.34 2 LYS B C 1
ATOM 820 O O . LYS B 1 2 ? 12.188 -1.874 -16.281 1 59.34 2 LYS B O 1
ATOM 825 N N . SER B 1 3 ? 14.102 -2.717 -15.789 1 61.94 3 SER B N 1
ATOM 826 C CA . SER B 1 3 ? 14.289 -2.316 -14.398 1 61.94 3 SER B CA 1
ATOM 827 C C . SER B 1 3 ? 13.898 -0.859 -14.188 1 61.94 3 SER B C 1
ATOM 829 O O . SER B 1 3 ? 13.234 -0.527 -13.203 1 61.94 3 SER B O 1
ATOM 831 N N . ASN B 1 4 ? 14.211 -0.047 -15.125 1 71.88 4 ASN B N 1
ATOM 832 C CA . ASN B 1 4 ? 13.945 1.381 -14.992 1 71.88 4 ASN B CA 1
ATOM 833 C C . ASN B 1 4 ? 12.461 1.691 -15.133 1 71.88 4 ASN B C 1
ATOM 835 O O . ASN B 1 4 ? 11.953 2.615 -14.492 1 71.88 4 ASN B O 1
ATOM 839 N N . GLU B 1 5 ? 11.898 0.896 -15.867 1 84.06 5 GLU B N 1
ATOM 840 C CA . GLU B 1 5 ? 10.469 1.11 -16.078 1 84.06 5 GLU B CA 1
ATOM 841 C C . GLU B 1 5 ? 9.672 0.756 -14.82 1 84.06 5 GLU B C 1
ATOM 843 O O . GLU B 1 5 ? 8.734 1.469 -14.453 1 84.06 5 GLU B O 1
ATOM 848 N N . LEU B 1 6 ? 10.172 -0.188 -14.141 1 86.56 6 LEU B N 1
ATOM 849 C CA . LEU B 1 6 ? 9.484 -0.627 -12.93 1 86.56 6 LEU B CA 1
ATOM 850 C C . LEU B 1 6 ? 9.648 0.4 -11.812 1 86.56 6 LEU B C 1
ATOM 852 O O . LEU B 1 6 ? 8.703 0.67 -11.07 1 86.56 6 LEU B O 1
ATOM 856 N N . ALA B 1 7 ? 10.852 0.921 -11.836 1 88.69 7 ALA B N 1
ATOM 857 C CA . ALA B 1 7 ? 11.109 1.949 -10.828 1 88.69 7 ALA B CA 1
ATOM 858 C C . ALA B 1 7 ? 10.195 3.15 -11.031 1 88.69 7 ALA B C 1
ATOM 860 O O . ALA B 1 7 ? 9.664 3.701 -10.062 1 88.69 7 ALA B O 1
ATOM 861 N N . THR B 1 8 ? 10.023 3.494 -12.258 1 93.81 8 THR B N 1
ATOM 862 C CA . THR B 1 8 ? 9.172 4.633 -12.578 1 93.81 8 THR B CA 1
ATOM 863 C C . THR B 1 8 ? 7.715 4.332 -12.234 1 93.81 8 THR B C 1
ATOM 865 O O . THR B 1 8 ? 7 5.199 -11.734 1 93.81 8 THR B O 1
ATOM 868 N N . GLU B 1 9 ? 7.309 3.16 -12.508 1 95.31 9 GLU B N 1
ATOM 869 C CA . GLU B 1 9 ? 5.941 2.756 -12.195 1 95.31 9 GLU B CA 1
ATOM 870 C C . GLU B 1 9 ? 5.695 2.758 -10.688 1 95.31 9 GLU B C 1
ATOM 872 O O . GLU B 1 9 ? 4.613 3.139 -10.227 1 95.31 9 GLU B O 1
ATOM 877 N N . ILE B 1 10 ? 6.695 2.389 -9.969 1 95.5 10 ILE B N 1
ATOM 878 C CA . ILE B 1 10 ? 6.59 2.389 -8.508 1 95.5 10 ILE B CA 1
ATOM 879 C C . ILE B 1 10 ? 6.465 3.822 -8 1 95.5 10 ILE B C 1
ATOM 881 O O . ILE B 1 10 ? 5.609 4.117 -7.16 1 95.5 10 ILE B O 1
ATOM 885 N N . LYS B 1 11 ? 7.273 4.645 -8.57 1 95.06 11 LYS B N 1
ATOM 886 C CA . LYS B 1 11 ? 7.246 6.051 -8.18 1 95.06 11 LYS B CA 1
ATOM 887 C C . LYS B 1 11 ? 5.875 6.664 -8.438 1 95.06 11 LYS B C 1
ATOM 889 O O . LYS B 1 11 ? 5.363 7.426 -7.613 1 95.06 11 LYS B O 1
ATOM 894 N N . GLU B 1 12 ? 5.332 6.359 -9.562 1 96.5 12 GLU B N 1
ATOM 895 C CA . GLU B 1 12 ? 4.023 6.879 -9.938 1 96.5 12 GLU B CA 1
ATOM 896 C C . GLU B 1 12 ? 2.93 6.332 -9.016 1 96.5 12 GLU B C 1
ATOM 898 O O . GLU B 1 12 ? 2.014 7.062 -8.633 1 96.5 12 GLU B O 1
ATOM 903 N N . LEU B 1 13 ? 3.072 5.113 -8.734 1 96.19 13 LEU B N 1
ATOM 904 C CA . LEU B 1 13 ? 2.115 4.492 -7.828 1 96.19 13 LEU B CA 1
ATOM 905 C C . LEU B 1 13 ? 2.234 5.082 -6.426 1 96.19 13 LEU B C 1
ATOM 907 O O . LEU B 1 13 ? 1.224 5.352 -5.773 1 96.19 13 LEU B O 1
ATOM 911 N N . ASN B 1 14 ? 3.455 5.242 -5.984 1 94.69 14 ASN B N 1
ATOM 912 C CA . ASN B 1 14 ? 3.691 5.891 -4.699 1 94.69 14 ASN B CA 1
ATOM 913 C C . ASN B 1 14 ? 3.045 7.27 -4.641 1 94.69 14 ASN B C 1
ATOM 915 O O . ASN B 1 14 ? 2.389 7.613 -3.656 1 94.69 14 ASN B O 1
ATOM 919 N N . LEU B 1 15 ? 3.205 8.023 -5.695 1 96.12 15 LEU B N 1
ATOM 920 C CA . LEU B 1 15 ? 2.658 9.375 -5.762 1 96.12 15 LEU B CA 1
ATOM 921 C C . LEU B 1 15 ? 1.135 9.344 -5.711 1 96.12 15 LEU B C 1
ATOM 923 O O . LEU B 1 15 ? 0.523 10.078 -4.93 1 96.12 15 LEU B O 1
ATOM 927 N N . THR B 1 16 ? 0.541 8.516 -6.527 1 96.62 16 THR B N 1
ATOM 928 C CA . THR B 1 16 ? -0.912 8.406 -6.578 1 96.62 16 THR B CA 1
ATOM 929 C C . THR B 1 16 ? -1.472 7.996 -5.219 1 96.62 16 THR B C 1
ATOM 931 O O . THR B 1 16 ? -2.504 8.516 -4.789 1 96.62 16 THR B O 1
ATOM 934 N N . TYR B 1 17 ? -0.81 7.105 -4.562 1 95.62 17 TYR B N 1
ATOM 935 C CA . TYR B 1 17 ? -1.242 6.645 -3.25 1 95.62 17 TYR B CA 1
ATOM 936 C C . TYR B 1 17 ? -1.211 7.777 -2.234 1 95.62 17 TYR B C 1
ATOM 938 O O . TYR B 1 17 ? -2.182 7.996 -1.507 1 95.62 17 TYR B O 1
ATOM 946 N N . LEU B 1 18 ? -0.099 8.469 -2.221 1 95.75 18 LEU B N 1
ATOM 947 C CA . LEU B 1 18 ? 0.072 9.539 -1.24 1 95.75 18 LEU B CA 1
ATOM 948 C C . LEU B 1 18 ? -0.939 10.656 -1.472 1 95.75 18 LEU B C 1
ATOM 950 O O . LEU B 1 18 ? -1.504 11.195 -0.518 1 95.75 18 LEU B O 1
ATOM 954 N N . MET B 1 19 ? -1.192 10.984 -2.699 1 96.62 19 MET B N 1
ATOM 955 C CA . MET B 1 19 ? -2.162 12.023 -3.033 1 96.62 19 MET B CA 1
ATOM 956 C C . MET B 1 19 ? -3.568 11.609 -2.617 1 96.62 19 MET B C 1
ATOM 958 O O . MET B 1 19 ? -4.305 12.398 -2.021 1 96.62 19 MET B O 1
ATOM 962 N N . LEU B 1 20 ? -3.895 10.445 -2.893 1 96.5 20 LEU B N 1
ATOM 963 C CA . LEU B 1 20 ? -5.211 9.938 -2.52 1 96.5 20 LEU B CA 1
ATOM 964 C C . LEU B 1 20 ? -5.367 9.898 -1.004 1 96.5 20 LEU B C 1
ATOM 966 O O . LEU B 1 20 ? -6.398 10.312 -0.472 1 96.5 20 LEU B O 1
ATOM 970 N N . ALA B 1 21 ? -4.34 9.344 -0.379 1 96.12 21 ALA B N 1
ATOM 971 C CA . ALA B 1 21 ? -4.379 9.234 1.076 1 96.12 21 ALA B CA 1
ATOM 972 C C . ALA B 1 21 ? -4.566 10.602 1.729 1 96.12 21 ALA B C 1
ATOM 974 O O . ALA B 1 21 ? -5.379 10.75 2.646 1 96.12 21 ALA B O 1
ATOM 975 N N . GLN B 1 22 ? -3.803 11.477 1.24 1 96.19 22 GLN B N 1
ATOM 976 C CA . GLN B 1 22 ? -3.934 12.812 1.799 1 96.19 22 GLN B CA 1
ATOM 977 C C . GLN B 1 22 ? -5.328 13.383 1.551 1 96.19 22 GLN B C 1
ATOM 979 O O . GLN B 1 22 ? -5.934 13.969 2.447 1 96.19 22 GLN B O 1
ATOM 984 N N . GLN B 1 23 ? -5.773 13.281 0.367 1 96.19 23 GLN B N 1
ATOM 985 C CA . GLN B 1 23 ? -7.117 13.75 0.033 1 96.19 23 GLN B CA 1
ATOM 986 C C . GLN B 1 23 ? -8.156 13.117 0.956 1 96.19 23 GLN B C 1
ATOM 988 O O . GLN B 1 23 ? -9.078 13.805 1.412 1 96.19 23 GLN B O 1
ATOM 993 N N . MET B 1 24 ? -8.008 11.906 1.177 1 96 24 MET B N 1
ATOM 994 C CA . MET B 1 24 ? -8.945 11.188 2.035 1 96 24 MET B CA 1
ATOM 995 C C . MET B 1 24 ? -8.883 11.711 3.467 1 96 24 MET B C 1
ATOM 997 O O . MET B 1 24 ? -9.914 11.898 4.109 1 96 24 MET B O 1
ATOM 1001 N N . VAL B 1 25 ? -7.68 11.898 3.887 1 96.75 25 VAL B N 1
ATOM 1002 C CA . VAL B 1 25 ? -7.477 12.375 5.25 1 96.75 25 VAL B CA 1
ATOM 1003 C C . VAL B 1 25 ? -8.07 13.773 5.395 1 96.75 25 VAL B C 1
ATOM 1005 O O . VAL B 1 25 ? -8.727 14.078 6.395 1 96.75 25 VAL B O 1
ATOM 1008 N N . MET B 1 26 ? -7.879 14.578 4.434 1 95.69 26 MET B N 1
ATOM 1009 C CA . MET B 1 26 ? -8.383 15.945 4.461 1 95.69 26 MET B CA 1
ATOM 1010 C C . MET B 1 26 ? -9.906 15.969 4.402 1 95.69 26 MET B C 1
ATOM 1012 O O . MET B 1 26 ? -10.539 16.844 4.992 1 95.69 26 MET B O 1
ATOM 1016 N N . ALA B 1 27 ? -10.438 15.062 3.713 1 95.25 27 ALA B N 1
ATOM 1017 C CA . ALA B 1 27 ? -11.891 15.008 3.559 1 95.25 27 ALA B CA 1
ATOM 1018 C C . ALA B 1 27 ? -12.555 14.453 4.816 1 95.25 27 ALA B C 1
ATOM 1020 O O . ALA B 1 27 ? -13.531 15.023 5.312 1 95.25 27 ALA B O 1
ATOM 1021 N N . ASP B 1 28 ? -12.117 13.383 5.281 1 96.25 28 ASP B N 1
ATOM 1022 C CA . ASP B 1 28 ? -12.625 12.703 6.473 1 96.25 28 ASP B CA 1
ATOM 1023 C C . ASP B 1 28 ? -11.547 11.82 7.098 1 96.25 28 ASP B C 1
ATOM 1025 O O . ASP B 1 28 ? -11.391 10.656 6.711 1 96.25 28 ASP B O 1
ATOM 1029 N N . LYS B 1 29 ? -10.984 12.281 8.062 1 96.5 29 LYS B N 1
ATOM 1030 C CA . LYS B 1 29 ? -9.82 11.641 8.664 1 96.5 29 LYS B CA 1
ATOM 1031 C C . LYS B 1 29 ? -10.164 10.273 9.234 1 96.5 29 LYS B C 1
ATOM 1033 O O . LYS B 1 29 ? -9.422 9.305 9.039 1 96.5 29 LYS B O 1
ATOM 1038 N N . ASP B 1 30 ? -11.297 10.188 9.891 1 96.38 30 ASP B N 1
ATOM 1039 C CA . ASP B 1 30 ? -11.703 8.914 10.5 1 96.38 30 ASP B CA 1
ATOM 1040 C C . ASP B 1 30 ? -11.93 7.848 9.43 1 96.38 30 ASP B C 1
ATOM 1042 O O . ASP B 1 30 ? -11.477 6.711 9.578 1 96.38 30 ASP B O 1
ATOM 1046 N N . THR B 1 31 ? -12.508 8.227 8.398 1 94.88 31 THR B N 1
ATOM 1047 C CA . THR B 1 31 ? -12.758 7.301 7.305 1 94.88 31 THR B CA 1
ATOM 1048 C C . THR B 1 31 ? -11.453 6.902 6.625 1 94.88 31 THR B C 1
ATOM 1050 O O . THR B 1 31 ? -11.266 5.742 6.254 1 94.88 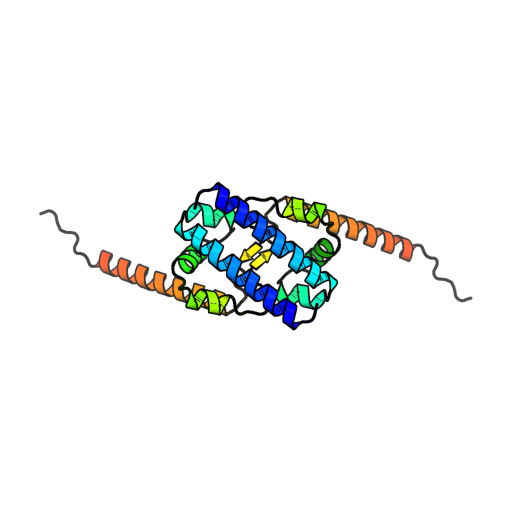31 THR B O 1
ATOM 1053 N N . ALA B 1 32 ? -10.602 7.863 6.48 1 96 32 ALA B N 1
ATOM 1054 C CA . ALA B 1 32 ? -9.312 7.586 5.859 1 96 32 ALA B CA 1
ATOM 1055 C C . ALA B 1 32 ? -8.523 6.566 6.672 1 96 32 ALA B C 1
ATOM 1057 O O . ALA B 1 32 ? -7.961 5.617 6.117 1 96 32 ALA B O 1
ATOM 1058 N N . ILE B 1 33 ? -8.531 6.699 7.957 1 95.44 33 ILE B N 1
ATOM 1059 C CA . ILE B 1 33 ? -7.809 5.816 8.859 1 95.44 33 ILE B CA 1
ATOM 1060 C C . ILE B 1 33 ? -8.328 4.391 8.727 1 95.44 33 ILE B C 1
ATOM 1062 O O . ILE B 1 33 ? -7.543 3.441 8.641 1 95.44 33 ILE B O 1
ATOM 1066 N N . PHE B 1 34 ? -9.562 4.277 8.617 1 93.19 34 PHE B N 1
ATOM 1067 C CA . PHE B 1 34 ? -10.195 2.969 8.523 1 93.19 34 PHE B CA 1
ATOM 1068 C C . PHE B 1 34 ? -9.945 2.342 7.152 1 93.19 34 PHE B C 1
ATOM 1070 O O . PHE B 1 34 ? -9.508 1.192 7.062 1 93.19 34 PHE B O 1
ATOM 1077 N N . ARG B 1 35 ? -10.133 3.064 6.062 1 93.62 35 ARG B N 1
ATOM 1078 C CA . ARG B 1 35 ? -10.07 2.512 4.715 1 93.62 35 ARG B CA 1
ATOM 1079 C C . ARG B 1 35 ? -8.625 2.305 4.273 1 93.62 35 ARG B C 1
ATOM 1081 O O . ARG B 1 35 ? -8.328 1.366 3.533 1 93.62 35 ARG B O 1
ATOM 1088 N N . LEU B 1 36 ? -7.766 3.156 4.727 1 94 36 LEU B N 1
ATOM 1089 C CA . LEU B 1 36 ? -6.359 3.057 4.355 1 94 36 LEU B CA 1
ATOM 1090 C C . LEU B 1 36 ? -5.613 2.127 5.309 1 94 36 LEU B C 1
ATOM 1092 O O . LEU 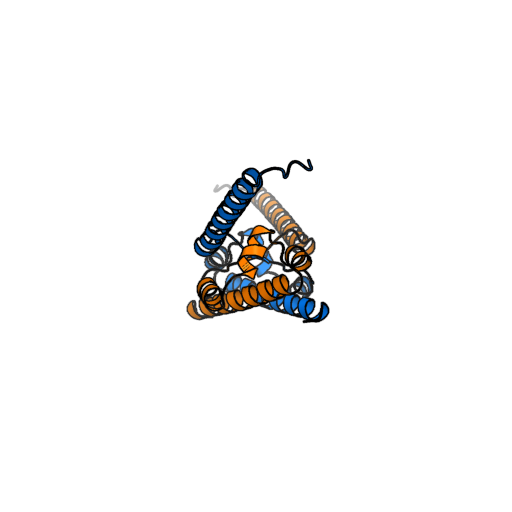B 1 36 ? -4.504 1.682 5.004 1 94 36 LEU B O 1
ATOM 1096 N N . GLY B 1 37 ? -6.195 1.905 6.461 1 91.25 37 GLY B N 1
ATOM 1097 C CA . GLY B 1 37 ? -5.551 1.062 7.453 1 91.25 37 GLY B CA 1
ATOM 1098 C C . GLY B 1 37 ? -4.363 1.728 8.117 1 91.25 37 GLY B C 1
ATOM 1099 O O . GLY B 1 37 ? -3.332 1.089 8.344 1 91.25 37 GLY B O 1
ATOM 1100 N N . ILE B 1 38 ? -4.406 2.969 8.312 1 92.25 38 ILE B N 1
ATOM 1101 C CA . ILE B 1 38 ? -3.287 3.711 8.883 1 92.25 38 ILE B CA 1
ATOM 1102 C C . ILE B 1 38 ? -3.629 4.156 10.305 1 92.25 38 ILE B C 1
ATOM 1104 O O . ILE B 1 38 ? -4.797 4.164 10.695 1 92.25 38 ILE B O 1
ATOM 1108 N N . SER B 1 39 ? -2.605 4.465 11 1 90.69 39 SER B N 1
ATOM 1109 C CA . SER B 1 39 ? -2.797 4.969 12.352 1 90.69 39 SER B CA 1
ATOM 1110 C C . SER B 1 39 ? -3.133 6.457 12.344 1 90.69 39 SER B C 1
ATOM 1112 O O . SER B 1 39 ? -2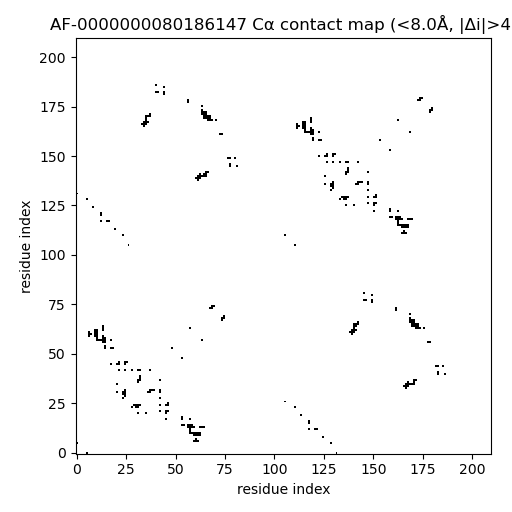.98 7.129 11.328 1 90.69 39 SER B O 1
ATOM 1114 N N . LYS B 1 40 ? -3.553 6.953 13.547 1 93 40 LYS B N 1
ATOM 1115 C CA . LYS B 1 40 ? -3.83 8.375 13.695 1 93 40 LYS B CA 1
ATOM 1116 C C . LYS B 1 40 ? -2.57 9.211 13.469 1 93 40 LYS B C 1
ATOM 1118 O O . LYS B 1 40 ? -2.629 10.281 12.859 1 93 40 LYS B O 1
ATOM 1123 N N . ASP B 1 41 ? -1.474 8.734 13.875 1 89.44 41 ASP B N 1
ATOM 1124 C CA . ASP B 1 41 ? -0.207 9.445 13.719 1 89.44 41 ASP B CA 1
ATOM 1125 C C . ASP B 1 41 ? 0.159 9.586 12.242 1 89.44 41 ASP B C 1
ATOM 1127 O O . ASP B 1 41 ? 0.596 10.648 11.805 1 89.44 41 ASP B O 1
ATOM 1131 N N . VAL B 1 42 ? -0.068 8.57 11.562 1 92.19 42 VAL B N 1
ATOM 1132 C CA . VAL B 1 42 ? 0.231 8.594 10.133 1 92.19 42 VAL B CA 1
ATOM 1133 C C . VAL B 1 42 ? -0.723 9.547 9.422 1 92.19 42 VAL B C 1
ATOM 1135 O O . VAL B 1 42 ? -0.309 10.312 8.539 1 92.19 42 VAL B O 1
ATOM 1138 N N . ALA B 1 43 ? -1.936 9.461 9.805 1 94.56 43 ALA B N 1
ATOM 1139 C CA . ALA B 1 43 ? -2.928 10.359 9.219 1 94.56 43 ALA B CA 1
ATOM 1140 C C . ALA B 1 43 ? -2.562 11.82 9.477 1 94.56 43 ALA B C 1
ATOM 1142 O O . ALA B 1 43 ? -2.697 12.664 8.586 1 94.56 43 ALA B O 1
ATOM 1143 N N . ASP B 1 44 ? -2.104 12.102 10.688 1 93.69 44 ASP B N 1
ATOM 1144 C CA . ASP B 1 44 ? -1.703 13.461 11.039 1 93.69 44 ASP B CA 1
ATOM 1145 C C . ASP B 1 44 ? -0.538 13.93 10.18 1 93.69 44 ASP B C 1
ATOM 1147 O O . ASP B 1 44 ? -0.507 15.086 9.75 1 93.69 44 ASP B O 1
ATOM 1151 N N . VAL B 1 45 ? 0.342 13.094 9.93 1 92.44 45 VAL B N 1
ATOM 1152 C CA . VAL B 1 45 ? 1.497 13.422 9.102 1 92.44 45 VAL B CA 1
ATOM 1153 C C . VAL B 1 45 ? 1.048 13.672 7.664 1 92.44 45 VAL B C 1
ATOM 1155 O O . VAL B 1 45 ? 1.439 14.664 7.047 1 92.44 45 VAL B O 1
ATOM 1158 N N . LEU B 1 46 ? 0.25 12.789 7.145 1 94.75 46 LEU B N 1
ATOM 1159 C CA . LEU B 1 46 ? -0.238 12.906 5.773 1 94.75 46 LEU B CA 1
ATOM 1160 C C . LEU B 1 46 ? -0.971 14.227 5.57 1 94.75 46 LEU B C 1
ATOM 1162 O O . LEU B 1 46 ? -0.899 14.82 4.492 1 94.75 46 LEU B O 1
ATOM 1166 N N . GLU B 1 47 ? -1.652 14.578 6.527 1 95.38 47 GLU B N 1
ATOM 1167 C CA . GLU B 1 47 ? -2.479 15.781 6.469 1 95.38 47 GLU B CA 1
ATOM 1168 C C . GLU B 1 47 ? -1.629 17.031 6.227 1 95.38 47 GLU B C 1
ATOM 1170 O O . GLU B 1 47 ? -2.078 17.969 5.578 1 95.38 47 GLU B O 1
ATOM 1175 N N . VAL B 1 48 ? -0.45 16.969 6.668 1 92.81 48 VAL B N 1
ATOM 1176 C CA . VAL B 1 48 ? 0.32 18.219 6.688 1 92.81 48 VAL B CA 1
ATOM 1177 C C . VAL B 1 48 ? 1.443 18.141 5.656 1 92.81 48 VAL B C 1
ATOM 1179 O O . VAL B 1 48 ? 2.213 19.094 5.5 1 92.81 48 VAL B O 1
ATOM 1182 N N . LEU B 1 49 ? 1.58 17.078 4.98 1 92.94 49 LEU B N 1
ATOM 1183 C CA . LEU B 1 49 ? 2.611 16.969 3.953 1 92.94 49 LEU B CA 1
ATOM 1184 C C . LEU B 1 49 ? 2.393 18 2.85 1 92.94 49 LEU B C 1
ATOM 1186 O O . LEU B 1 49 ? 1.265 18.203 2.391 1 92.94 49 LEU B O 1
ATOM 1190 N N . THR B 1 50 ? 3.441 18.641 2.455 1 93.44 50 THR B N 1
ATOM 1191 C CA . THR B 1 50 ? 3.395 19.547 1.302 1 93.44 50 THR B CA 1
ATOM 1192 C C . THR B 1 50 ? 3.525 18.75 0.002 1 93.44 50 THR B C 1
ATOM 1194 O O . THR B 1 50 ? 3.979 17.609 0.009 1 93.44 50 THR B O 1
ATOM 1197 N N . PRO B 1 51 ? 3.143 19.312 -1.098 1 94.62 51 PRO B N 1
ATOM 1198 C CA . PRO B 1 51 ? 3.334 18.641 -2.385 1 94.62 51 PRO B CA 1
ATOM 1199 C C . PRO B 1 51 ? 4.793 18.266 -2.643 1 94.62 51 PRO B C 1
ATOM 1201 O O . PRO B 1 51 ? 5.07 17.188 -3.186 1 94.62 51 PRO B O 1
ATOM 1204 N N . GLY B 1 52 ? 5.684 19.141 -2.219 1 92.69 52 GLY B N 1
ATOM 1205 C CA . GLY B 1 52 ? 7.098 18.828 -2.352 1 92.69 52 GLY B CA 1
ATOM 1206 C C . GLY B 1 52 ? 7.516 17.609 -1.539 1 92.69 52 GLY B C 1
ATOM 1207 O O . GLY B 1 52 ? 8.297 16.781 -2.008 1 92.69 52 GLY B O 1
ATOM 1208 N N . GLN B 1 53 ? 7.023 17.469 -0.308 1 91.44 53 GLN B N 1
ATOM 1209 C CA . GLN B 1 53 ? 7.32 16.312 0.535 1 91.44 53 GLN B CA 1
ATOM 1210 C C . GLN B 1 53 ? 6.73 15.039 -0.051 1 91.44 53 GLN B C 1
ATOM 1212 O O . GLN B 1 53 ? 7.352 13.977 0.003 1 91.44 53 GLN B O 1
ATOM 1217 N N . ILE B 1 54 ? 5.52 15.156 -0.628 1 94.81 54 ILE B N 1
ATOM 1218 C CA . ILE B 1 54 ? 4.867 14.016 -1.268 1 94.81 54 ILE B CA 1
ATOM 1219 C C . ILE B 1 54 ? 5.699 13.547 -2.457 1 94.81 54 ILE B C 1
ATOM 1221 O O . ILE B 1 54 ? 5.938 12.352 -2.623 1 94.81 54 ILE B O 1
ATOM 1225 N N . LEU B 1 55 ? 6.164 14.461 -3.236 1 95 55 LEU B N 1
ATOM 1226 C CA . LEU B 1 55 ? 6.996 14.133 -4.387 1 95 55 LEU B CA 1
ATOM 1227 C C . LEU B 1 55 ? 8.305 13.477 -3.945 1 95 55 LEU B C 1
ATOM 1229 O O . LEU B 1 55 ? 8.766 12.516 -4.566 1 95 55 LEU B O 1
ATOM 1233 N N . LYS B 1 56 ? 8.82 14.016 -2.943 1 92.56 56 LYS B N 1
ATOM 1234 C CA . LYS B 1 56 ? 10.078 13.477 -2.422 1 92.56 56 LYS B CA 1
ATOM 1235 C C . LYS B 1 56 ? 9.898 12.047 -1.927 1 92.56 56 LYS B C 1
ATOM 1237 O O . LYS B 1 56 ? 10.711 11.172 -2.223 1 92.56 56 LYS B O 1
ATOM 1242 N N . LEU B 1 57 ? 8.875 11.852 -1.171 1 91.31 57 LEU B N 1
ATOM 1243 C CA . LEU B 1 57 ? 8.578 10.531 -0.625 1 91.31 57 LEU B CA 1
ATOM 1244 C C . LEU B 1 57 ? 8.281 9.539 -1.74 1 91.31 57 LEU B C 1
ATOM 1246 O O . LEU B 1 57 ? 8.641 8.359 -1.636 1 91.31 57 LEU B O 1
ATOM 1250 N N . SER B 1 58 ? 7.57 10.039 -2.801 1 93.88 58 SER B N 1
ATOM 1251 C CA . SER B 1 58 ? 7.152 9.156 -3.887 1 93.88 58 SER B CA 1
ATOM 1252 C C . SER B 1 58 ? 8.344 8.734 -4.742 1 93.88 58 SER B C 1
ATOM 1254 O O . SER B 1 58 ? 8.273 7.73 -5.457 1 93.88 58 SER B O 1
ATOM 1256 N N . ASN B 1 59 ? 9.383 9.555 -4.668 1 92.44 59 ASN B N 1
ATOM 1257 C CA . ASN B 1 59 ? 10.57 9.289 -5.473 1 92.44 59 ASN B CA 1
ATOM 1258 C C . ASN B 1 59 ? 11.414 8.164 -4.875 1 92.44 59 ASN B C 1
ATOM 1260 O O . ASN B 1 59 ? 12.555 8.383 -4.48 1 92.44 59 ASN B O 1
ATOM 1264 N N . SER B 1 60 ? 10.859 7.016 -4.809 1 89.81 60 SER B N 1
ATOM 1265 C CA . SER B 1 60 ? 11.508 5.809 -4.301 1 89.81 60 SER B CA 1
ATOM 1266 C C . SER B 1 60 ? 11.32 4.637 -5.258 1 89.81 60 SER B C 1
ATOM 1268 O O . SER B 1 60 ? 10.25 4.48 -5.855 1 89.81 60 SER B O 1
ATOM 1270 N N . ASN B 1 61 ? 12.383 3.852 -5.293 1 89.94 61 ASN B N 1
ATOM 1271 C CA . ASN B 1 61 ? 12.281 2.637 -6.09 1 89.94 61 ASN B CA 1
ATOM 1272 C C . ASN B 1 61 ? 11.695 1.482 -5.285 1 89.94 61 ASN B C 1
ATOM 1274 O O . ASN B 1 61 ? 11.617 0.354 -5.773 1 89.94 61 ASN B O 1
ATOM 1278 N N . MET B 1 62 ? 11.359 1.798 -4.094 1 90.5 62 MET B N 1
ATOM 1279 C CA . MET B 1 62 ? 10.688 0.847 -3.213 1 90.5 62 MET B CA 1
ATOM 1280 C C . MET B 1 62 ? 9.242 1.269 -2.959 1 90.5 62 MET B C 1
ATOM 1282 O O . MET B 1 62 ? 8.953 2.457 -2.809 1 90.5 62 MET B O 1
ATOM 1286 N N . MET B 1 63 ? 8.406 0.301 -3.014 1 93.31 63 MET B N 1
ATOM 1287 C CA . MET B 1 63 ? 7.004 0.59 -2.713 1 93.31 63 MET B CA 1
ATOM 1288 C C . MET B 1 63 ? 6.844 1.068 -1.272 1 93.31 63 MET B C 1
ATOM 1290 O O . MET B 1 63 ? 7.445 0.504 -0.357 1 93.31 63 MET B O 1
ATOM 1294 N N . LEU B 1 64 ? 6.008 2.119 -1.127 1 91 64 LEU B N 1
ATOM 1295 C CA . LEU B 1 64 ? 5.812 2.699 0.198 1 91 64 LEU B CA 1
ATOM 1296 C C . LEU B 1 64 ? 4.762 1.922 0.983 1 91 64 LEU B C 1
ATOM 1298 O O . LEU B 1 64 ? 4.672 2.053 2.205 1 91 64 LEU B O 1
ATOM 1302 N N . CYS B 1 65 ? 3.938 1.206 0.295 1 90.69 65 CYS B N 1
ATOM 1303 C CA . CYS B 1 65 ? 2.867 0.456 0.94 1 90.69 65 CYS B CA 1
ATOM 1304 C C . CYS B 1 65 ? 3.008 -1.038 0.671 1 90.69 65 CYS B C 1
ATOM 1306 O O . CYS B 1 65 ? 3.609 -1.438 -0.326 1 90.69 65 CYS B O 1
ATOM 1308 N N . ARG B 1 66 ? 2.533 -1.761 1.646 1 88.19 66 ARG B N 1
ATOM 1309 C CA . ARG B 1 66 ? 2.59 -3.213 1.517 1 88.19 66 ARG B CA 1
ATOM 1310 C C . ARG B 1 66 ? 1.211 -3.834 1.721 1 88.19 66 ARG B C 1
ATOM 1312 O O . ARG B 1 66 ? 0.373 -3.275 2.432 1 88.19 66 ARG B O 1
ATOM 1319 N N . ILE B 1 67 ? 1.099 -4.926 1.051 1 88 67 ILE B N 1
ATOM 1320 C CA . ILE B 1 67 ? -0.181 -5.625 1.103 1 88 67 ILE B CA 1
ATOM 1321 C C . ILE B 1 67 ? -0.528 -5.961 2.551 1 88 67 ILE B C 1
ATOM 1323 O O . ILE B 1 67 ? 0.339 -6.379 3.322 1 88 67 ILE B O 1
ATOM 1327 N N . ARG B 1 68 ? -1.838 -5.648 2.869 1 79.69 68 ARG B N 1
ATOM 1328 C CA . ARG B 1 68 ? -2.324 -5.977 4.207 1 79.69 68 ARG B CA 1
ATOM 1329 C C . ARG B 1 68 ? -3.184 -7.238 4.18 1 79.69 68 ARG B C 1
ATOM 1331 O O . ARG B 1 68 ? -3.934 -7.465 3.23 1 79.69 68 ARG B O 1
ATOM 1338 N N . PHE B 1 69 ? -3.004 -8.117 5.004 1 70.81 69 PHE B N 1
ATOM 1339 C CA . PHE B 1 69 ? -3.756 -9.367 5.055 1 70.81 69 PHE B CA 1
ATOM 1340 C C . PHE B 1 69 ? -4.934 -9.25 6.016 1 70.81 69 PHE B C 1
ATOM 1342 O O . PHE B 1 69 ? -5.57 -10.258 6.344 1 70.81 69 PHE B O 1
ATOM 1349 N N . ASP B 1 70 ? -5.168 -8.188 6.285 1 65 70 ASP B N 1
ATOM 1350 C CA . ASP B 1 70 ? -6.285 -8.039 7.215 1 65 70 ASP B CA 1
ATOM 1351 C C . ASP B 1 70 ? -7.621 -8.234 6.508 1 65 70 ASP B C 1
ATOM 1353 O O . ASP B 1 70 ? -8.633 -8.547 7.145 1 65 70 ASP B O 1
ATOM 1357 N N . ASP B 1 71 ? -7.508 -8.031 5.281 1 62.44 71 ASP B N 1
ATOM 1358 C CA . ASP B 1 71 ? -8.719 -8.273 4.5 1 62.44 71 ASP B CA 1
ATOM 1359 C C . ASP B 1 71 ? -8.898 -9.758 4.215 1 62.44 71 ASP B C 1
ATOM 1361 O O . ASP B 1 71 ? -7.949 -10.453 3.846 1 62.44 71 ASP B O 1
ATOM 1365 N N . ASN B 1 72 ? -10.039 -10.086 4.453 1 65.81 72 ASN B N 1
ATOM 1366 C CA . ASN B 1 72 ? -10.414 -11.492 4.395 1 65.81 72 ASN B CA 1
ATOM 1367 C C . ASN B 1 72 ? -10.109 -12.094 3.027 1 65.81 72 ASN B C 1
ATOM 1369 O O . ASN B 1 72 ? -9.648 -13.234 2.936 1 65.81 72 ASN B O 1
ATOM 1373 N N . LEU B 1 73 ? -10.273 -11.328 2.102 1 70.25 73 LEU B N 1
ATOM 1374 C CA . LEU B 1 73 ? -10.117 -11.906 0.772 1 70.25 73 LEU B CA 1
ATOM 1375 C C . LEU B 1 73 ? -8.648 -12.242 0.499 1 70.25 73 LEU B C 1
ATOM 1377 O O . LEU B 1 73 ? -8.336 -13.344 0.053 1 70.25 73 LEU B O 1
ATOM 1381 N N . VAL B 1 74 ? -7.828 -11.352 0.768 1 75.12 74 VAL B N 1
ATOM 1382 C CA . VAL B 1 74 ? -6.402 -11.578 0.555 1 75.12 74 VAL B CA 1
ATOM 1383 C C . VAL B 1 74 ? -5.918 -12.719 1.457 1 75.12 74 VAL B C 1
ATOM 1385 O O . VAL B 1 74 ? -5.156 -13.578 1.021 1 75.12 74 VAL B O 1
ATOM 1388 N N . PHE B 1 75 ? -6.461 -12.672 2.555 1 74.56 75 PHE B N 1
ATOM 1389 C CA . PHE B 1 75 ? -6.102 -13.711 3.514 1 74.56 75 PHE B CA 1
ATOM 1390 C C . PHE B 1 75 ? -6.547 -15.078 3.023 1 74.56 75 PHE B C 1
ATOM 1392 O O . PHE B 1 75 ? -5.793 -16.047 3.104 1 74.56 75 PHE B O 1
ATOM 1399 N N . GLY B 1 76 ? -7.672 -15.055 2.561 1 80.19 76 GLY B N 1
ATOM 1400 C CA . GLY B 1 76 ? -8.188 -16.312 2.041 1 80.19 76 GLY B CA 1
ATOM 1401 C C . GLY B 1 76 ? -7.359 -16.875 0.903 1 80.19 76 GLY B C 1
ATOM 1402 O O . GLY B 1 76 ? -7.09 -18.078 0.861 1 80.19 76 GLY B O 1
ATOM 1403 N N . LEU B 1 77 ? -6.988 -16.047 0.054 1 80.38 77 LEU B N 1
ATOM 1404 C CA . LEU B 1 77 ? -6.168 -16.484 -1.072 1 80.38 77 LEU B CA 1
ATOM 1405 C C . LEU B 1 77 ? -4.812 -16.984 -0.594 1 80.38 77 LEU B C 1
ATOM 1407 O O . LEU B 1 77 ? -4.312 -18 -1.085 1 80.38 77 LEU B O 1
ATOM 1411 N N . LEU B 1 78 ? -4.316 -16.344 0.335 1 79.75 78 LEU B N 1
ATOM 1412 C CA . LEU B 1 78 ? -3.02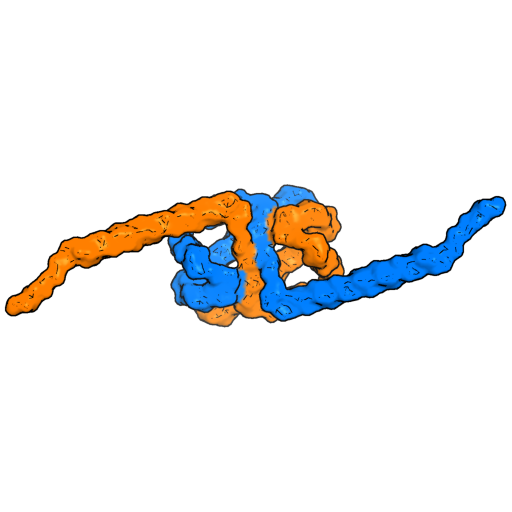5 -16.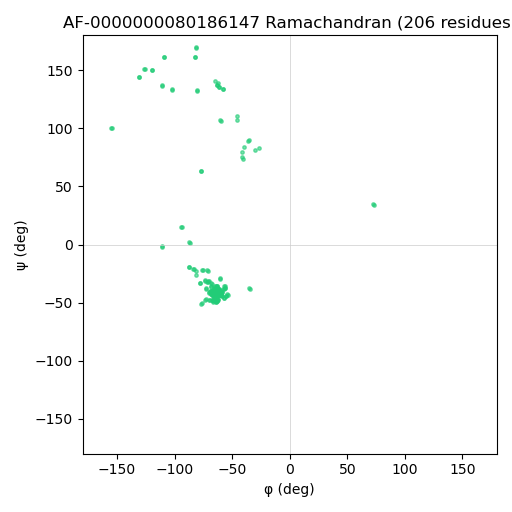734 0.893 1 79.75 78 LEU B CA 1
ATOM 1413 C C . LEU B 1 78 ? -3.127 -18.078 1.602 1 79.75 78 LEU B C 1
ATOM 1415 O O . LEU B 1 78 ? -2.256 -18.938 1.441 1 79.75 78 LEU B O 1
ATOM 1419 N N . VAL B 1 79 ? -4.176 -18.172 2.283 1 78.06 79 VAL B N 1
ATOM 1420 C CA . VAL B 1 79 ? -4.398 -19.406 3.035 1 78.06 79 VAL B CA 1
ATOM 1421 C C . VAL B 1 79 ? -4.605 -20.562 2.068 1 78.06 79 VAL B C 1
ATOM 1423 O O . VAL B 1 79 ? -4.031 -21.641 2.252 1 78.06 79 VAL B O 1
ATOM 1426 N N . ASN B 1 80 ? -5.414 -20.359 1.125 1 80.44 80 ASN B N 1
ATOM 1427 C CA . ASN B 1 80 ? -5.676 -21.406 0.141 1 80.44 80 ASN B CA 1
ATOM 1428 C C . ASN B 1 80 ? -4.41 -21.781 -0.621 1 80.44 80 ASN B C 1
ATOM 1430 O O . ASN B 1 80 ? -4.176 -22.953 -0.893 1 80.44 80 ASN B O 1
ATOM 1434 N N . TYR B 1 81 ? -3.697 -20.859 -0.877 1 77.38 81 TYR B N 1
ATOM 1435 C CA . TYR B 1 81 ? -2.436 -21.109 -1.565 1 77.38 81 TYR B CA 1
ATOM 1436 C C . TYR B 1 81 ? -1.48 -21.891 -0.68 1 77.38 81 TYR B C 1
ATOM 1438 O O . TYR B 1 81 ? -0.846 -22.844 -1.138 1 77.38 81 TYR B O 1
ATOM 1446 N N . SER B 1 82 ? -1.368 -21.406 0.479 1 75.5 82 SER B N 1
ATOM 1447 C CA . SER B 1 82 ? -0.471 -22.062 1.418 1 75.5 82 SER B CA 1
ATOM 1448 C C . SER B 1 82 ? -0.889 -23.516 1.649 1 75.5 82 SER B C 1
ATOM 1450 O O . SER B 1 82 ? -0.039 -24.406 1.752 1 75.5 82 SER B O 1
ATOM 1452 N N . LYS B 1 83 ? -2.111 -23.734 1.827 1 77.75 83 LYS B N 1
ATOM 1453 C CA . LYS B 1 83 ? -2.627 -25.094 2.004 1 77.75 83 LYS B CA 1
ATOM 1454 C C . LYS B 1 83 ? -2.324 -25.953 0.787 1 77.75 83 LYS B C 1
ATOM 1456 O O . LYS B 1 83 ? -1.95 -27.125 0.927 1 77.75 83 LYS B O 1
ATOM 1461 N N . GLY B 1 84 ? -2.529 -25.359 -0.265 1 75.12 84 GLY B N 1
ATOM 1462 C CA . GLY B 1 84 ? -2.211 -26.094 -1.474 1 75.12 84 GLY B CA 1
ATOM 1463 C C . GLY B 1 84 ? -0.738 -26.453 -1.59 1 75.12 84 GLY B C 1
ATOM 1464 O O . GLY B 1 84 ? -0.386 -27.578 -1.932 1 75.12 84 GLY B O 1
ATOM 1465 N N . LYS B 1 85 ? -0.045 -25.562 -1.265 1 72.06 85 LYS B N 1
ATOM 1466 C CA . LYS B 1 85 ? 1.395 -25.797 -1.294 1 72.06 85 LYS B CA 1
ATOM 1467 C C . LYS B 1 85 ? 1.794 -26.875 -0.282 1 72.06 85 LYS B C 1
ATOM 1469 O O . LYS B 1 85 ? 2.619 -27.734 -0.58 1 72.06 85 LYS B O 1
ATOM 1474 N N . ALA B 1 86 ? 1.186 -26.672 0.774 1 69.88 86 ALA B N 1
ATOM 1475 C CA . ALA B 1 86 ? 1.471 -27.641 1.819 1 69.88 86 ALA B CA 1
ATOM 1476 C C . ALA B 1 86 ? 1.045 -29.047 1.389 1 69.88 86 ALA B C 1
ATOM 1478 O O . ALA B 1 86 ? 1.749 -30.031 1.653 1 69.88 86 ALA B O 1
ATOM 1479 N N . MET B 1 87 ? -0.057 -29.047 0.779 1 70.19 87 MET B N 1
ATOM 1480 C CA . MET B 1 87 ? -0.556 -30.328 0.305 1 70.19 87 MET B CA 1
ATOM 1481 C C . MET B 1 87 ? 0.338 -30.891 -0.799 1 70.19 87 MET B C 1
ATOM 1483 O O . MET B 1 87 ? 0.667 -32.062 -0.798 1 70.19 87 MET B O 1
ATOM 1487 N N . VAL B 1 88 ? 0.752 -30.047 -1.603 1 70 88 VAL B N 1
ATOM 1488 C CA . VAL B 1 88 ? 1.61 -30.453 -2.711 1 70 88 VAL B CA 1
ATOM 1489 C C . VAL B 1 88 ? 2.982 -30.859 -2.18 1 70 88 VAL B C 1
ATOM 1491 O O . VAL B 1 88 ? 3.545 -31.875 -2.609 1 70 88 VAL B O 1
ATOM 1494 N N . GLN B 1 89 ? 3.377 -30.062 -1.28 1 68.69 89 GLN B N 1
ATOM 1495 C CA . GLN B 1 89 ? 4.664 -30.391 -0.679 1 68.69 89 GLN B CA 1
ATOM 1496 C C . GLN B 1 89 ? 4.578 -31.703 0.107 1 68.69 89 GLN B C 1
ATOM 1498 O O . GLN B 1 89 ? 5.5 -32.531 0.066 1 68.69 89 GLN B O 1
ATOM 1503 N N . SER B 1 90 ? 3.521 -31.797 0.812 1 70.31 90 SER B N 1
ATOM 1504 C CA . SER B 1 90 ? 3.316 -33.031 1.553 1 70.31 90 SER B CA 1
ATOM 1505 C C . SER B 1 90 ? 3.188 -34.219 0.611 1 70.31 90 SER B C 1
ATOM 1507 O O . SER B 1 90 ? 3.754 -35.281 0.868 1 70.31 90 SER B O 1
ATOM 1509 N N . HIS B 1 91 ? 2.477 -34 -0.41 1 71.19 91 HIS B N 1
ATOM 1510 C CA . HIS B 1 91 ? 2.318 -35.062 -1.42 1 71.19 91 HIS B CA 1
ATOM 1511 C C . HIS B 1 91 ? 3.648 -35.375 -2.092 1 71.19 91 HIS B C 1
ATOM 1513 O O . HIS B 1 91 ? 3.988 -36.562 -2.277 1 71.19 91 HIS B O 1
ATOM 1519 N N . ALA B 1 92 ? 4.348 -34.406 -2.408 1 70.12 92 ALA B N 1
ATOM 1520 C CA . ALA B 1 92 ? 5.66 -34.594 -3.021 1 70.12 92 ALA B CA 1
ATOM 1521 C C . ALA B 1 92 ? 6.605 -35.344 -2.076 1 70.12 92 ALA B C 1
ATOM 1523 O O . ALA B 1 92 ? 7.367 -36.219 -2.502 1 70.12 92 ALA B O 1
ATOM 1524 N N . ALA B 1 93 ? 6.473 -35 -0.83 1 71.62 93 ALA B N 1
ATOM 1525 C CA . ALA B 1 93 ? 7.293 -35.656 0.188 1 71.62 93 ALA B CA 1
ATOM 1526 C C . ALA B 1 93 ? 6.941 -37.125 0.312 1 71.62 93 ALA B C 1
ATOM 1528 O O . ALA B 1 93 ? 7.832 -37.969 0.449 1 71.62 93 ALA B O 1
ATOM 1529 N N . ILE B 1 94 ? 5.746 -37.438 0.25 1 70.88 94 ILE B N 1
ATOM 1530 C CA . ILE B 1 94 ? 5.277 -38.812 0.337 1 70.88 94 ILE B CA 1
ATOM 1531 C C . ILE B 1 94 ? 5.711 -39.562 -0.907 1 70.88 94 ILE B C 1
ATOM 1533 O O . ILE B 1 94 ? 6.168 -40.719 -0.809 1 70.88 94 ILE B O 1
ATOM 1537 N N . LEU B 1 95 ? 5.629 -38.938 -2.072 1 68.06 95 LEU B N 1
ATOM 1538 C CA . LEU B 1 95 ? 6.043 -39.562 -3.324 1 68.06 95 LEU B CA 1
ATOM 1539 C C . LEU B 1 95 ? 7.543 -39.812 -3.32 1 68.06 95 LEU B C 1
ATOM 1541 O O . LEU B 1 95 ? 7.984 -40.875 -3.762 1 68.06 95 LEU B O 1
ATOM 1545 N N . MET B 1 96 ? 8.188 -38.875 -2.83 1 70.06 96 MET B N 1
ATOM 1546 C CA . MET B 1 96 ? 9.641 -39.031 -2.752 1 70.06 96 MET B CA 1
ATOM 1547 C C . MET B 1 96 ? 10.023 -40.094 -1.739 1 70.06 96 MET B C 1
ATOM 1549 O O . MET B 1 96 ? 10.984 -40.844 -1.944 1 70.06 96 MET B O 1
ATOM 1553 N N . ALA B 1 97 ? 9.289 -40.156 -0.707 1 69.81 97 ALA B N 1
ATOM 1554 C CA . ALA B 1 97 ? 9.547 -41.156 0.319 1 69.81 97 ALA B CA 1
ATOM 1555 C C . ALA B 1 97 ? 9.195 -42.562 -0.182 1 69.81 97 ALA B C 1
ATOM 1557 O O . ALA B 1 97 ? 9.781 -43.562 0.252 1 69.81 97 ALA B O 1
ATOM 1558 N N . GLY B 1 98 ? 8.242 -42.719 -1.029 1 63.88 98 GLY B N 1
ATOM 1559 C CA . GLY B 1 98 ? 7.828 -44 -1.574 1 63.88 98 GLY B CA 1
ATOM 1560 C C . GLY B 1 98 ? 8.695 -44.469 -2.73 1 63.88 98 GLY B C 1
ATOM 1561 O O . GLY B 1 98 ? 8.516 -45.562 -3.24 1 63.88 98 GLY B O 1
ATOM 1562 N N . GLN B 1 99 ? 9.367 -43.594 -3.416 1 60.38 99 GLN B N 1
ATOM 1563 C CA . GLN B 1 99 ? 10.258 -44.031 -4.492 1 60.38 99 GLN B CA 1
ATOM 1564 C C . GLN B 1 99 ? 11.359 -44.938 -3.961 1 60.38 99 GLN B C 1
ATOM 1566 O O . GLN B 1 99 ? 12.031 -44.594 -2.982 1 60.38 99 GLN B O 1
ATOM 1571 N N . PRO B 1 100 ? 11.258 -46.219 -4.25 1 55.34 100 PRO B N 1
ATOM 1572 C CA . PRO B 1 100 ? 12.25 -47.219 -3.822 1 55.34 100 PRO B CA 1
ATOM 1573 C C . PRO B 1 100 ? 13.688 -46.75 -4.07 1 55.34 100 PRO B C 1
ATOM 1575 O O . PRO B 1 100 ? 13.945 -46 -5.008 1 55.34 100 PRO B O 1
ATOM 1578 N N . ALA B 1 101 ? 14.523 -46.438 -3.088 1 51.97 101 ALA B N 1
ATOM 1579 C CA . ALA B 1 101 ? 15.977 -46.344 -3.264 1 51.97 101 ALA B CA 1
ATOM 1580 C C . ALA B 1 101 ? 16.453 -47.312 -4.352 1 51.97 101 ALA B C 1
ATOM 1582 O O . ALA B 1 101 ? 16.234 -48.531 -4.258 1 51.97 101 ALA B O 1
ATOM 1583 N N . GLU B 1 102 ? 16.375 -47.031 -5.527 1 45.69 102 GLU B N 1
ATOM 1584 C CA . GLU B 1 102 ? 17.062 -47.969 -6.426 1 45.69 102 GLU B CA 1
ATOM 1585 C C . GLU B 1 102 ? 18.359 -48.5 -5.801 1 45.69 102 GLU B C 1
ATOM 1587 O O . GLU B 1 102 ? 19.203 -47.719 -5.367 1 45.69 102 GLU B O 1
ATOM 1592 N N . GLU B 1 103 ? 18.281 -49.562 -5.082 1 41.62 103 GLU B N 1
ATOM 1593 C CA . GLU B 1 103 ? 19.422 -50.406 -4.758 1 41.62 103 GLU B CA 1
ATOM 1594 C C . GLU B 1 103 ? 20.359 -50.562 -5.957 1 41.62 103 GLU B C 1
ATOM 1596 O O . GLU B 1 103 ? 19.938 -51 -7.023 1 41.62 103 GLU B O 1
ATOM 1601 N N . ILE B 1 104 ? 21.297 -49.656 -6.238 1 43.53 104 ILE B N 1
ATOM 1602 C CA . ILE B 1 104 ? 22.469 -50.094 -6.992 1 43.53 104 ILE B CA 1
ATOM 1603 C C . ILE B 1 104 ? 22.922 -51.469 -6.477 1 43.53 104 ILE B C 1
ATOM 1605 O O . ILE B 1 104 ? 23.297 -51.594 -5.309 1 43.53 104 ILE B O 1
ATOM 1609 N N . SER B 1 105 ? 22.172 -52.562 -6.859 1 32.12 105 SER B N 1
ATOM 1610 C CA . SER B 1 105 ? 22.969 -53.75 -7.051 1 32.12 105 SER B CA 1
ATOM 1611 C C . SER B 1 105 ? 24 -53.594 -8.156 1 32.12 105 SER B C 1
ATOM 1613 O O . SER B 1 105 ? 23.75 -52.875 -9.125 1 32.12 105 SER B O 1
#

Radius of gyration: 23.08 Å; Cα contacts (8 Å, |Δi|>4): 204; chains: 2; bounding box: 41×89×63 Å

InterPro domains:
  IPR023559 Flagellar transcriptional activator FlhD [MF_00725] (1-104)
  IPR023559 Flagellar transcriptional activator FlhD [PF05247] (1-102)
  IPR036194 Flagellar transcriptional activator FlhD superfamily [G3DSA:1.10.4000.10] (1-105)
  IPR036194 Flagellar transcriptional activator FlhD superfamily [SSF63592] (1-98)

Nearest PDB structures (foldseek):
  4es4-assembly1_H  TM=8.856E-01  e=1.009E-05  Escherichia coli K-12
  8j56-assembly1_E  TM=7.309E-01  e=2.625E-06  Cupriavidus necator
  1g8e-assembly1_A  TM=6.984E-01  e=2.202E-06  Escherichia coli
  2avu-assembly1_A  TM=8.781E-01  e=3.660E-05  Escherichia coli
  2avu-assembly1_D  TM=7.369E-01  e=8.307E-05  Escherichia coli

Foldseek 3Di:
DDLVVLLVVLLVVLLVVLVVLLVCCVVPVVVSCVVVVHDPVVSVVSPPDDNVNSSVRSNDSDHPDDDDCPDPVNVVVVVVVVVVVVVVVVVVVVVVVPPPPPPPD/DDLVVLLVVLLVVLLVVLVVLLVCCVVPVVVSCVVVVHDPVVSVVSPPDDNVNSSVRSNDSDHPDDDDCPDPVNVVVVVVVVVVVVVVVVVVVVVVVPPPPPPPD

pLDDT: mean 82.88, std 15.16, range [30.2, 96.75]

Solvent-accessible surface area (backbone atoms only — not comparable to full-atom values): 11232 Å² total; per-residue (Å²): 134,58,74,66,53,52,32,50,51,36,21,51,49,34,36,54,49,51,53,49,50,27,52,34,28,69,72,38,46,71,57,29,29,63,30,40,63,46,50,71,68,54,46,57,47,46,57,66,54,47,72,67,54,45,51,56,67,14,68,30,71,46,48,49,40,23,79,47,62,81,43,63,65,56,35,47,51,47,4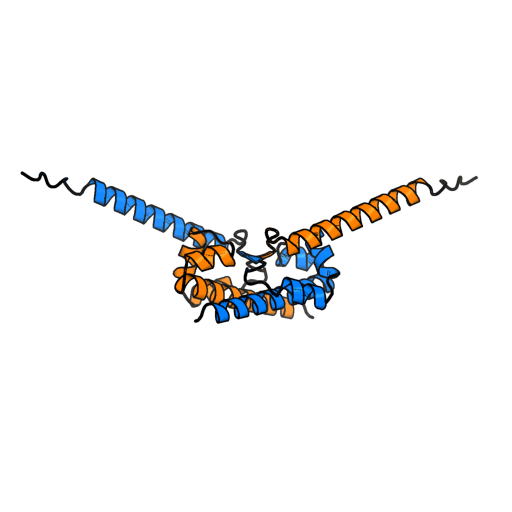8,55,47,50,51,47,47,48,48,49,49,49,48,50,49,50,51,59,66,63,49,73,74,74,70,83,119,136,58,74,67,56,53,32,51,52,35,20,52,48,35,37,53,48,53,53,51,50,26,53,35,29,68,74,39,46,71,57,30,29,64,31,39,63,47,51,72,67,55,46,56,46,44,59,67,55,46,72,68,54,47,50,54,67,14,68,29,71,46,48,49,41,22,80,47,62,80,44,64,66,57,34,47,51,47,49,53,46,51,50,48,47,48,49,48,49,49,49,48,49,51,52,59,66,63,50,71,75,77,70,84,120